Protein AF-A0A960Q5H6-F1 (afdb_monomer_lite)

Foldseek 3Di:
DDPLQDLVLLLLLLLQLLLLLLQLLVQLVVCVVLQLVVLVPQPPRDPPCSSVCSNVSSVLSNVLSCCSLVFPPNLVSLVSLLVVLVVLLVRLVVCVVDQKAAQNSSNHPVDGFDSVVVNVVSVVSNVSSVSNPSDGRDDDPNVVSVVSNVVSNCVSSVCSVVPDDPDPDALEAHFFDFLVPVPPCCVFVNDDQAKAKEAEDQDADPQVLLVQLCVVCVRHQYEYEYQDDDPHDYDPSYHYHYDDNVCSVVCVRHYARIFMDGPRGTRMGGHDDRDHDD

Structure (mmCIF, N/CA/C/O backbone):
data_AF-A0A960Q5H6-F1
#
_entry.id   AF-A0A960Q5H6-F1
#
loop_
_atom_site.group_PDB
_atom_site.id
_atom_site.type_symbol
_atom_site.label_atom_id
_atom_site.label_alt_id
_atom_site.label_comp_id
_atom_site.label_asym_id
_atom_site.label_entity_id
_atom_site.label_seq_id
_atom_site.pdbx_PDB_ins_code
_atom_site.Cartn_x
_atom_site.Cartn_y
_atom_site.Cartn_z
_atom_site.occupancy
_atom_site.B_iso_or_equiv
_atom_site.auth_seq_id
_atom_site.auth_comp_id
_atom_site.auth_asym_id
_atom_site.auth_atom_id
_atom_site.pdbx_PDB_model_num
ATOM 1 N N . MET A 1 1 ? -32.527 -2.298 13.528 1.00 59.62 1 MET A N 1
ATOM 2 C CA . MET A 1 1 ? -31.140 -2.223 14.044 1.00 59.62 1 MET A CA 1
ATOM 3 C C . MET A 1 1 ? -30.230 -2.767 12.954 1.00 59.62 1 MET A C 1
ATOM 5 O O . MET A 1 1 ? -30.377 -3.934 12.606 1.00 59.62 1 MET A O 1
ATOM 9 N N . SER A 1 2 ? -29.414 -1.921 12.322 1.00 75.12 2 SER A N 1
ATOM 10 C CA . SER A 1 2 ? -28.607 -2.329 11.165 1.00 75.12 2 SER A CA 1
ATOM 11 C C . SER A 1 2 ? -27.467 -3.260 11.597 1.00 75.12 2 SER A C 1
ATOM 13 O O . SER A 1 2 ? -26.998 -3.173 12.733 1.00 75.12 2 SER A O 1
ATOM 15 N N . ILE A 1 3 ? -27.008 -4.170 10.730 1.00 76.00 3 ILE A N 1
ATOM 16 C CA . ILE A 1 3 ? -25.928 -5.116 11.072 1.00 76.00 3 ILE A CA 1
ATOM 17 C C . ILE A 1 3 ? -24.625 -4.388 11.448 1.00 76.00 3 ILE A C 1
ATOM 19 O O . ILE A 1 3 ? -23.908 -4.836 12.3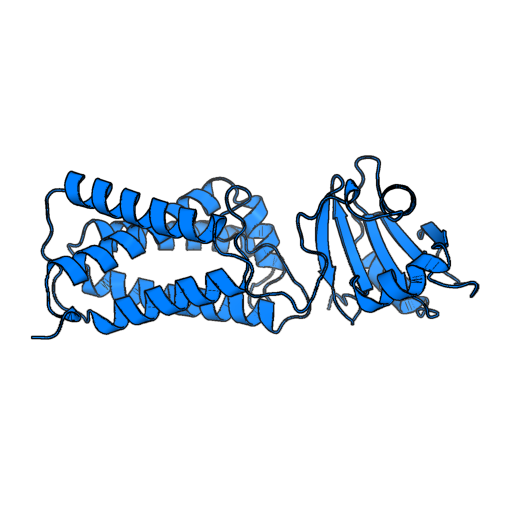42 1.00 76.00 3 ILE A O 1
ATOM 23 N N . PHE A 1 4 ? -24.404 -3.206 10.862 1.00 72.44 4 PHE A N 1
ATOM 24 C CA . PHE A 1 4 ? -23.270 -2.313 11.119 1.00 72.44 4 PHE A CA 1
ATOM 25 C C . PHE A 1 4 ? -23.249 -1.738 12.549 1.00 72.44 4 PHE A C 1
ATOM 27 O O . PHE A 1 4 ? -22.199 -1.334 13.050 1.00 72.44 4 PHE A O 1
ATOM 34 N N . ASP A 1 5 ? -24.388 -1.735 13.249 1.00 74.12 5 ASP A N 1
ATOM 35 C CA . ASP A 1 5 ? -24.487 -1.225 14.621 1.00 74.12 5 ASP A CA 1
ATOM 36 C C . ASP A 1 5 ? -24.085 -2.256 15.679 1.00 74.12 5 ASP A C 1
ATOM 38 O O . ASP A 1 5 ? -23.861 -1.896 16.843 1.00 74.12 5 ASP A O 1
ATOM 42 N N . LYS A 1 6 ? -23.973 -3.532 15.294 1.00 83.19 6 LYS A N 1
ATOM 43 C CA . LYS A 1 6 ? -23.642 -4.614 16.219 1.00 83.19 6 LYS A CA 1
ATOM 44 C C . LYS A 1 6 ? -22.172 -4.518 16.641 1.00 83.19 6 LYS A C 1
ATOM 46 O O . LYS A 1 6 ? -21.275 -4.388 15.812 1.00 83.19 6 LYS A O 1
ATOM 51 N N . ALA A 1 7 ? -21.916 -4.615 17.948 1.00 81.69 7 ALA A N 1
ATOM 52 C CA . ALA A 1 7 ? -20.573 -4.456 18.516 1.00 81.69 7 ALA A CA 1
ATOM 53 C C . ALA A 1 7 ? -19.555 -5.470 17.958 1.00 81.69 7 ALA A C 1
ATOM 55 O O . ALA A 1 7 ? -18.414 -5.097 17.694 1.00 81.69 7 ALA A O 1
ATOM 56 N N . TRP A 1 8 ? -19.985 -6.715 17.719 1.00 81.50 8 TRP A N 1
ATOM 57 C CA . TRP A 1 8 ? -19.134 -7.764 17.147 1.00 81.50 8 TRP A CA 1
ATOM 58 C C . TRP A 1 8 ? -18.695 -7.442 15.712 1.00 81.50 8 TRP A C 1
ATOM 60 O O . TRP A 1 8 ? -17.552 -7.710 15.358 1.00 81.50 8 TRP A O 1
ATOM 70 N N . PHE A 1 9 ? -19.565 -6.815 14.910 1.00 85.31 9 PHE A N 1
ATOM 71 C CA . PHE A 1 9 ? -19.250 -6.446 13.531 1.00 85.31 9 PHE A CA 1
ATOM 72 C C . PHE A 1 9 ? -18.186 -5.345 13.496 1.00 85.31 9 PHE A C 1
ATOM 74 O O . PHE A 1 9 ? -17.179 -5.475 12.806 1.00 85.31 9 PHE A O 1
ATOM 81 N N . ARG A 1 10 ? -18.355 -4.295 14.315 1.00 85.00 10 ARG A N 1
ATOM 82 C CA . ARG A 1 10 ? -17.356 -3.217 14.434 1.00 85.00 10 ARG A CA 1
ATOM 83 C C . ARG A 1 10 ? -15.995 -3.738 14.890 1.00 85.00 10 ARG A C 1
ATOM 85 O O . ARG A 1 10 ? -14.974 -3.308 14.367 1.00 85.00 10 ARG A O 1
ATOM 92 N N . MET A 1 11 ? -15.992 -4.668 15.846 1.00 85.00 11 MET A N 1
ATOM 93 C CA . MET A 1 11 ? -14.768 -5.317 16.311 1.00 85.00 11 MET A CA 1
ATOM 94 C C . MET A 1 11 ? -14.112 -6.140 15.203 1.00 85.00 11 MET A C 1
ATOM 96 O O . MET A 1 11 ? -12.909 -6.015 15.009 1.00 85.00 11 MET A O 1
ATOM 100 N N . GLY A 1 12 ? -14.889 -6.937 14.465 1.00 86.44 12 GLY A N 1
ATOM 101 C CA . GLY A 1 12 ? -14.378 -7.740 13.355 1.00 86.44 12 GLY A CA 1
ATOM 102 C C . GLY A 1 12 ? -13.669 -6.884 12.309 1.00 86.44 12 GLY A C 1
ATOM 103 O O . GLY A 1 12 ? -12.531 -7.177 11.960 1.00 86.44 12 GLY A O 1
ATOM 104 N N . VAL A 1 13 ? -14.292 -5.778 11.886 1.00 88.94 13 VAL A N 1
ATOM 105 C CA . VAL A 1 13 ? -13.677 -4.833 10.938 1.00 88.94 13 VAL A CA 1
ATOM 106 C C . VAL A 1 13 ? -12.392 -4.228 11.513 1.00 88.94 13 VAL A C 1
ATOM 108 O O . VAL A 1 13 ? -11.367 -4.242 10.843 1.00 88.94 13 VAL A O 1
ATOM 111 N N . ALA A 1 14 ? -12.416 -3.742 12.759 1.00 89.12 14 ALA A N 1
ATOM 112 C CA . ALA A 1 14 ? -11.251 -3.124 13.397 1.00 89.12 14 ALA A CA 1
ATOM 113 C C . ALA A 1 14 ? -10.052 -4.080 13.498 1.00 89.12 14 ALA A C 1
ATOM 115 O O . ALA A 1 14 ? -8.937 -3.722 13.126 1.00 89.12 14 ALA A O 1
ATOM 116 N N . VAL A 1 15 ? -10.297 -5.305 13.971 1.00 88.06 15 VAL A N 1
ATOM 117 C CA . VAL A 1 15 ? -9.271 -6.340 14.133 1.00 88.06 15 VAL A CA 1
ATOM 118 C C . VAL A 1 15 ? -8.730 -6.779 12.777 1.00 88.06 15 VAL A C 1
ATOM 120 O O . VAL A 1 15 ? -7.518 -6.903 12.627 1.00 88.06 15 VAL A O 1
ATOM 123 N N . LEU A 1 16 ? -9.604 -6.971 11.787 1.00 88.94 16 LEU A N 1
ATOM 124 C CA . LEU A 1 16 ? -9.203 -7.377 10.446 1.00 88.94 16 LEU A CA 1
ATOM 125 C C . LEU A 1 16 ? -8.319 -6.325 9.779 1.00 88.94 16 LEU A C 1
ATOM 127 O O . LEU A 1 16 ? -7.215 -6.637 9.343 1.00 88.94 16 LEU A O 1
ATOM 131 N N . THR A 1 17 ? -8.778 -5.074 9.744 1.00 90.62 17 THR A N 1
ATOM 132 C CA . THR A 1 17 ? -7.988 -3.962 9.214 1.00 90.62 17 THR A CA 1
ATOM 133 C C . THR A 1 17 ? -6.671 -3.831 9.975 1.00 90.62 17 THR A C 1
ATOM 135 O O . THR A 1 17 ? -5.620 -3.738 9.350 1.00 90.62 17 THR A O 1
ATOM 138 N N . GLY A 1 18 ? -6.703 -3.886 11.310 1.00 90.94 18 GLY A N 1
ATOM 139 C CA . GLY A 1 18 ? -5.499 -3.801 12.134 1.00 90.94 18 GLY A CA 1
ATOM 140 C C . GLY A 1 18 ? -4.472 -4.885 11.798 1.00 90.94 18 GLY A C 1
ATOM 141 O O . GLY A 1 18 ? -3.295 -4.582 11.630 1.00 90.94 18 GLY A O 1
ATOM 142 N N . PHE A 1 19 ? -4.922 -6.129 11.621 1.00 89.00 19 PHE A N 1
ATOM 143 C CA . PHE A 1 19 ? -4.057 -7.248 11.251 1.00 89.00 19 PHE A CA 1
ATOM 144 C C . PHE A 1 19 ? -3.435 -7.069 9.860 1.00 89.00 19 PHE A C 1
ATOM 146 O O . PHE A 1 19 ? -2.252 -7.337 9.684 1.00 89.00 19 PHE A O 1
ATOM 153 N N . ILE A 1 20 ? -4.203 -6.568 8.887 1.00 88.19 20 ILE A N 1
ATOM 154 C CA . ILE A 1 20 ? -3.704 -6.290 7.532 1.00 88.19 20 ILE A CA 1
ATOM 155 C C . ILE A 1 20 ? -2.604 -5.225 7.564 1.00 88.19 20 ILE A C 1
ATOM 157 O O . ILE A 1 20 ? -1.562 -5.421 6.947 1.00 88.19 20 ILE A O 1
ATOM 161 N N . PHE A 1 21 ? -2.794 -4.143 8.325 1.00 91.38 21 PHE A N 1
ATOM 162 C CA . PHE A 1 21 ? -1.771 -3.107 8.504 1.00 91.38 21 PHE A CA 1
ATOM 163 C C . PHE A 1 21 ? -0.510 -3.641 9.199 1.00 91.38 21 PHE A C 1
ATOM 165 O O . PHE A 1 21 ? 0.598 -3.344 8.762 1.00 91.38 21 PHE A O 1
ATOM 172 N N . LEU A 1 22 ? -0.658 -4.464 10.245 1.00 90.06 22 LEU A N 1
ATOM 173 C CA . LEU A 1 22 ? 0.483 -5.094 10.923 1.00 90.06 22 LEU A CA 1
ATOM 174 C C . LEU A 1 22 ? 1.255 -6.031 9.994 1.00 90.06 22 LEU A C 1
ATOM 176 O O . LEU A 1 22 ? 2.484 -6.016 9.981 1.00 90.06 22 LEU A O 1
ATOM 180 N N . PHE A 1 23 ? 0.537 -6.832 9.210 1.00 86.50 23 PHE A N 1
ATOM 181 C CA . PHE A 1 23 ? 1.146 -7.731 8.242 1.00 86.50 23 PHE A CA 1
ATOM 182 C C . PHE A 1 23 ? 1.872 -6.951 7.139 1.00 86.50 23 PHE A C 1
ATOM 184 O O . PHE A 1 23 ? 3.024 -7.258 6.852 1.00 86.50 23 PHE A O 1
ATOM 191 N N . ALA A 1 24 ? 1.248 -5.902 6.593 1.00 84.94 24 ALA A N 1
ATOM 192 C CA . ALA A 1 24 ? 1.854 -5.024 5.592 1.00 84.94 24 ALA A CA 1
ATOM 193 C C . ALA A 1 24 ? 3.129 -4.333 6.114 1.00 84.94 24 ALA A C 1
ATOM 195 O O . ALA A 1 24 ? 4.139 -4.271 5.408 1.00 84.94 24 ALA A O 1
ATOM 196 N N . ALA A 1 25 ? 3.115 -3.869 7.366 1.00 87.50 25 ALA A N 1
ATOM 197 C CA . ALA A 1 25 ? 4.290 -3.291 8.009 1.00 87.50 25 ALA A CA 1
ATOM 198 C C . ALA A 1 25 ? 5.414 -4.326 8.160 1.00 87.50 25 ALA A C 1
ATOM 200 O O . ALA A 1 25 ? 6.563 -4.057 7.812 1.00 87.50 25 ALA A O 1
ATOM 201 N N . PHE A 1 26 ? 5.081 -5.532 8.635 1.00 86.56 26 PHE A N 1
ATOM 202 C CA . PHE A 1 26 ? 6.044 -6.620 8.804 1.00 86.56 26 PHE A CA 1
ATOM 203 C C . PHE A 1 26 ? 6.714 -6.995 7.479 1.00 86.56 26 PHE A C 1
ATOM 205 O O . PHE A 1 26 ? 7.931 -7.144 7.421 1.00 86.56 26 PHE A O 1
ATOM 212 N N . THR A 1 27 ? 5.944 -7.085 6.397 1.00 78.25 27 THR A N 1
ATOM 213 C CA . THR A 1 27 ? 6.486 -7.399 5.073 1.00 78.25 27 THR A CA 1
ATOM 214 C C . THR A 1 27 ? 7.394 -6.300 4.524 1.00 78.25 27 THR A C 1
ATOM 216 O O . THR A 1 27 ? 8.430 -6.618 3.941 1.00 78.25 27 THR A O 1
ATOM 219 N N . LYS A 1 28 ? 7.070 -5.017 4.752 1.00 80.62 28 LYS A N 1
ATOM 220 C CA . LYS A 1 28 ? 7.927 -3.891 4.337 1.00 80.62 28 LYS A CA 1
ATOM 221 C C . LYS A 1 28 ? 9.237 -3.836 5.122 1.00 80.62 28 LYS A C 1
ATOM 223 O O . LYS A 1 28 ? 10.269 -3.508 4.553 1.00 80.62 28 LYS A O 1
ATOM 228 N N . LEU A 1 29 ? 9.207 -4.186 6.409 1.00 81.81 29 LEU A N 1
ATOM 229 C CA . LEU A 1 29 ? 10.413 -4.267 7.240 1.00 81.81 29 LEU A CA 1
ATOM 230 C C . LEU A 1 29 ? 11.255 -5.515 6.948 1.00 81.81 29 LEU A C 1
ATOM 232 O O . LEU A 1 29 ? 12.468 -5.474 7.128 1.00 81.81 29 LEU A O 1
ATOM 236 N N . GLY A 1 30 ? 10.633 -6.612 6.509 1.00 77.94 30 GLY A N 1
ATOM 237 C CA . GLY A 1 30 ? 11.340 -7.840 6.140 1.00 77.94 30 GLY A CA 1
ATOM 238 C C . GLY A 1 30 ? 12.129 -7.719 4.833 1.00 77.94 30 GLY A C 1
ATOM 239 O O . GLY A 1 30 ? 13.203 -8.302 4.719 1.00 77.94 30 GLY A O 1
ATOM 240 N N . HIS A 1 31 ? 11.618 -6.948 3.868 1.00 72.75 31 HIS A N 1
ATOM 241 C CA . HIS A 1 31 ? 12.252 -6.736 2.561 1.00 72.75 31 HIS A CA 1
ATOM 242 C C . HIS A 1 31 ? 12.189 -5.257 2.137 1.00 72.75 31 HIS A C 1
ATOM 244 O O . HIS A 1 31 ? 11.484 -4.920 1.179 1.00 72.75 31 HIS A O 1
ATOM 250 N N . PRO A 1 32 ? 12.910 -4.359 2.832 1.00 76.19 32 PRO A N 1
ATOM 251 C CA . PRO A 1 32 ? 12.845 -2.925 2.564 1.00 76.19 32 PRO A CA 1
ATOM 252 C C . PRO A 1 32 ? 13.333 -2.578 1.153 1.00 76.19 32 PRO A C 1
ATOM 254 O O . PRO A 1 32 ? 12.730 -1.728 0.504 1.00 76.19 32 PRO A O 1
ATOM 257 N N . ASP A 1 33 ? 14.347 -3.279 0.638 1.00 71.69 33 ASP A N 1
ATOM 258 C CA . ASP A 1 33 ? 14.920 -3.019 -0.689 1.00 71.69 33 ASP A CA 1
ATOM 259 C C . ASP A 1 33 ? 13.899 -3.210 -1.817 1.00 71.69 33 ASP A C 1
ATOM 261 O O . ASP A 1 33 ? 13.858 -2.424 -2.762 1.00 71.69 33 ASP A O 1
ATOM 265 N N . ALA A 1 34 ? 13.020 -4.209 -1.692 1.00 67.00 34 ALA A N 1
ATOM 266 C CA . ALA A 1 34 ? 11.959 -4.458 -2.665 1.00 67.00 34 ALA A CA 1
ATOM 267 C C . ALA A 1 34 ? 10.914 -3.328 -2.666 1.00 67.00 34 ALA A C 1
ATOM 269 O O . ALA A 1 34 ? 10.419 -2.925 -3.719 1.00 67.00 34 ALA A O 1
ATOM 270 N N . PHE A 1 35 ? 10.587 -2.778 -1.491 1.00 75.62 35 PHE A N 1
ATOM 271 C CA . PHE A 1 35 ? 9.645 -1.663 -1.393 1.00 75.62 35 PHE A CA 1
ATOM 272 C C . PHE A 1 35 ? 10.269 -0.333 -1.837 1.00 75.62 35 PHE A C 1
ATOM 274 O O . PHE A 1 35 ? 9.593 0.468 -2.478 1.00 75.62 35 PHE A O 1
ATOM 281 N N . ILE A 1 36 ? 11.563 -0.121 -1.576 1.00 77.62 36 ILE A N 1
ATOM 282 C CA . ILE A 1 36 ? 12.327 1.030 -2.078 1.00 77.62 36 ILE A CA 1
ATOM 283 C C . ILE A 1 36 ? 12.321 1.049 -3.608 1.00 77.62 36 ILE A C 1
ATOM 285 O O . ILE A 1 36 ? 11.996 2.077 -4.198 1.00 77.62 36 ILE A O 1
ATOM 289 N N . GLN A 1 37 ? 12.614 -0.085 -4.248 1.00 72.38 37 GLN A N 1
ATOM 290 C CA . GLN A 1 37 ? 12.558 -0.210 -5.708 1.00 72.38 37 GLN A CA 1
ATOM 291 C C . GLN A 1 37 ? 11.150 0.071 -6.242 1.00 72.38 37 GLN A C 1
ATOM 293 O O . GLN A 1 37 ? 10.982 0.836 -7.188 1.00 72.38 37 GLN A O 1
ATOM 298 N N . ALA A 1 38 ? 10.113 -0.452 -5.579 1.00 72.88 38 ALA A N 1
ATOM 299 C CA . ALA A 1 38 ? 8.736 -0.140 -5.948 1.00 72.88 38 ALA A CA 1
ATOM 300 C C . ALA A 1 38 ? 8.430 1.370 -5.846 1.00 72.88 38 ALA A C 1
ATOM 302 O O . ALA A 1 38 ? 7.736 1.906 -6.709 1.00 72.88 38 ALA A O 1
ATOM 303 N N . LEU A 1 39 ? 8.961 2.066 -4.830 1.00 78.75 39 LEU A N 1
ATOM 304 C CA . LEU A 1 39 ? 8.776 3.509 -4.628 1.00 78.75 39 LEU A CA 1
ATOM 305 C C . LEU A 1 39 ? 9.414 4.373 -5.723 1.00 78.75 39 LEU A C 1
ATOM 307 O O . LEU A 1 39 ? 8.850 5.416 -6.048 1.00 78.75 39 LEU A O 1
ATOM 311 N N . GLN A 1 40 ? 10.523 3.936 -6.328 1.00 75.12 40 GLN A N 1
ATOM 312 C CA . GLN A 1 40 ? 11.219 4.683 -7.390 1.00 75.12 40 GLN A CA 1
ATOM 313 C C . GLN A 1 40 ? 10.363 4.907 -8.640 1.00 75.12 40 GLN A C 1
ATOM 315 O O . GLN A 1 40 ? 10.609 5.827 -9.416 1.00 75.12 40 GLN A O 1
ATOM 320 N N . HIS A 1 41 ? 9.343 4.077 -8.836 1.00 70.62 41 HIS A N 1
ATOM 321 C CA . HIS A 1 41 ? 8.456 4.172 -9.985 1.00 70.62 41 HIS A CA 1
ATOM 322 C C . HIS A 1 41 ? 7.194 5.003 -9.732 1.00 70.62 41 HIS A C 1
ATOM 324 O O . HIS A 1 41 ? 6.425 5.244 -10.666 1.00 70.62 41 HIS A O 1
ATOM 330 N N . TYR A 1 42 ? 6.947 5.435 -8.492 1.00 73.19 42 TYR A N 1
ATOM 331 C CA . TYR A 1 42 ? 5.802 6.286 -8.198 1.00 73.19 42 TYR A CA 1
ATOM 332 C C . TYR A 1 42 ? 6.132 7.752 -8.508 1.00 73.19 42 TYR A C 1
ATOM 334 O O . TYR A 1 42 ? 7.083 8.301 -7.954 1.00 73.19 42 TYR A O 1
ATOM 342 N N . PRO A 1 43 ? 5.315 8.441 -9.326 1.00 69.81 43 PRO A N 1
ATOM 343 C CA . PRO A 1 43 ? 5.649 9.773 -9.841 1.00 69.81 43 PRO A CA 1
ATOM 344 C C . PRO A 1 43 ? 5.677 10.870 -8.765 1.00 69.81 43 PRO A C 1
ATOM 346 O O . PRO A 1 43 ? 6.221 11.945 -8.990 1.00 69.81 43 PRO A O 1
ATOM 349 N N . PHE A 1 44 ? 5.069 10.625 -7.603 1.00 77.19 44 PHE A N 1
ATOM 350 C CA . PHE A 1 44 ? 4.994 11.571 -6.487 1.00 77.19 44 PHE A CA 1
ATOM 351 C C . PHE A 1 44 ? 6.119 11.392 -5.454 1.00 77.19 44 PHE A C 1
ATOM 353 O O . PHE A 1 44 ? 6.166 12.135 -4.474 1.00 77.19 44 PHE A O 1
ATOM 360 N N . VAL A 1 45 ? 7.007 10.411 -5.638 1.00 80.75 45 VAL A N 1
ATOM 361 C CA . VAL A 1 45 ? 8.116 10.142 -4.718 1.00 80.75 45 VAL A CA 1
ATOM 362 C C . VAL A 1 45 ? 9.345 10.945 -5.138 1.00 80.75 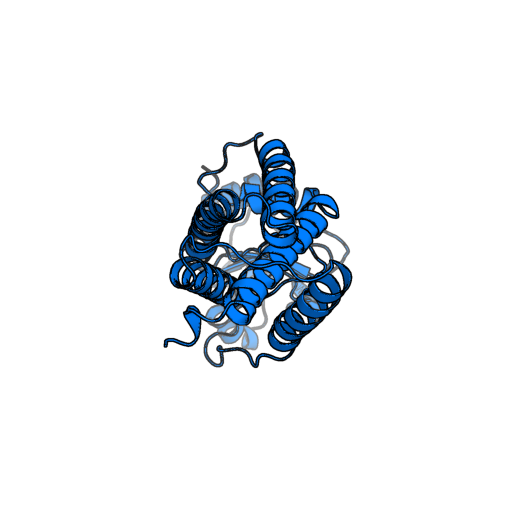45 VAL A C 1
ATOM 364 O O . VAL A 1 45 ? 9.791 10.886 -6.280 1.00 80.75 45 VAL A O 1
ATOM 367 N N . VAL A 1 46 ? 9.908 11.712 -4.201 1.00 84.12 46 VAL A N 1
ATOM 368 C CA . VAL A 1 46 ? 11.134 12.485 -4.440 1.00 84.12 46 VAL A CA 1
ATOM 369 C C . VAL A 1 46 ? 12.339 11.545 -4.402 1.00 84.12 46 VAL A C 1
ATOM 371 O O . VAL A 1 46 ? 12.491 10.791 -3.436 1.00 84.12 46 VAL A O 1
ATOM 374 N N . ARG A 1 47 ? 13.219 11.618 -5.410 1.00 77.62 47 ARG A N 1
ATOM 375 C CA . ARG A 1 47 ? 14.444 10.802 -5.457 1.00 77.62 47 ARG A CA 1
ATOM 376 C C . ARG A 1 47 ? 15.294 11.005 -4.199 1.00 77.62 47 ARG A C 1
ATOM 378 O O . ARG A 1 47 ? 15.541 12.138 -3.790 1.00 77.62 47 ARG A O 1
ATOM 385 N N . GLY A 1 48 ? 15.736 9.912 -3.588 1.00 80.00 48 GLY A N 1
ATOM 386 C CA . GLY A 1 48 ? 16.491 9.897 -2.330 1.00 80.00 48 GLY A CA 1
ATOM 387 C C . GLY A 1 48 ? 15.627 9.877 -1.060 1.00 80.00 48 GLY A C 1
ATOM 388 O O . GLY A 1 48 ? 16.170 9.756 0.040 1.00 80.00 48 GLY A O 1
ATOM 389 N N . SER A 1 49 ? 14.296 9.984 -1.175 1.00 85.88 49 SER A N 1
ATOM 390 C CA . SER A 1 49 ? 13.368 9.867 -0.038 1.00 85.88 49 SER A CA 1
ATOM 391 C C . SER A 1 49 ? 12.785 8.460 0.146 1.00 85.88 49 SER A C 1
ATOM 393 O O . SER A 1 49 ? 12.105 8.205 1.139 1.00 85.88 49 SER A O 1
ATOM 395 N N . GLU A 1 50 ? 13.071 7.528 -0.763 1.00 85.00 50 GLU A N 1
ATOM 396 C CA . GLU A 1 50 ? 12.446 6.205 -0.848 1.00 85.00 50 GLU A CA 1
ATOM 397 C C . GLU A 1 50 ? 12.696 5.376 0.414 1.00 85.00 50 GLU A C 1
ATOM 399 O O . GLU A 1 50 ? 11.775 4.762 0.953 1.00 85.00 50 GLU A O 1
ATOM 404 N N . ALA A 1 51 ? 13.923 5.409 0.942 1.00 84.31 51 ALA A N 1
ATOM 405 C CA . ALA A 1 51 ? 14.264 4.723 2.186 1.00 84.31 51 ALA A CA 1
ATOM 406 C C . ALA A 1 51 ? 13.484 5.305 3.377 1.00 84.31 51 ALA A C 1
ATOM 408 O O . ALA A 1 51 ? 12.856 4.566 4.135 1.00 84.31 51 ALA A O 1
ATOM 409 N N . TYR A 1 52 ? 13.452 6.634 3.514 1.00 88.50 52 TYR A N 1
ATOM 410 C CA . TYR A 1 52 ? 12.715 7.302 4.590 1.00 88.50 52 TYR A CA 1
ATOM 411 C C . TYR A 1 52 ? 11.214 7.022 4.517 1.00 88.50 52 TYR A C 1
ATOM 413 O O . TYR A 1 52 ? 10.590 6.755 5.543 1.00 88.50 52 TYR A O 1
ATOM 421 N N . LEU A 1 53 ? 10.641 7.037 3.311 1.00 89.44 53 LEU A N 1
ATOM 422 C CA . LEU A 1 53 ? 9.241 6.696 3.081 1.00 89.44 53 LEU A CA 1
ATOM 423 C C . LEU A 1 53 ? 8.962 5.226 3.389 1.00 89.44 53 LEU A C 1
ATOM 425 O O . LEU A 1 53 ? 7.947 4.938 4.009 1.00 89.44 53 LEU A O 1
ATOM 429 N N . THR A 1 54 ? 9.864 4.310 3.039 1.00 87.12 54 THR A N 1
ATOM 430 C CA . THR A 1 54 ? 9.728 2.875 3.337 1.00 87.12 54 THR A CA 1
ATOM 431 C C . THR A 1 54 ? 9.617 2.625 4.837 1.00 87.12 54 THR A C 1
ATOM 433 O O . THR A 1 54 ? 8.624 2.064 5.306 1.00 87.12 54 THR A O 1
ATOM 436 N N . TYR A 1 55 ? 10.598 3.094 5.611 1.00 88.12 55 TYR A N 1
ATOM 437 C CA . TYR A 1 55 ? 10.611 2.891 7.060 1.00 88.12 55 TYR A CA 1
ATOM 438 C C . TYR A 1 55 ? 9.532 3.713 7.771 1.00 88.12 55 TYR A C 1
ATOM 440 O O . TYR A 1 55 ? 8.875 3.216 8.687 1.00 88.12 55 TYR A O 1
ATOM 448 N N . GLY A 1 56 ? 9.314 4.958 7.337 1.00 91.75 56 GLY A N 1
ATOM 449 C CA . GLY A 1 56 ? 8.296 5.840 7.899 1.00 91.75 56 GLY A CA 1
ATOM 450 C C . GLY A 1 56 ? 6.887 5.293 7.693 1.00 91.75 56 GLY A C 1
ATOM 451 O O . GLY A 1 56 ? 6.100 5.246 8.639 1.00 91.75 56 GLY A O 1
ATOM 452 N N . LEU A 1 57 ? 6.583 4.813 6.486 1.00 91.31 57 LEU A N 1
ATOM 453 C CA . LEU A 1 57 ? 5.292 4.216 6.178 1.00 91.31 57 LEU A CA 1
ATOM 454 C C . LEU A 1 57 ? 5.085 2.916 6.957 1.00 91.31 57 LEU A C 1
ATOM 456 O O . LEU A 1 57 ? 4.041 2.771 7.583 1.00 91.31 57 LEU A O 1
ATOM 460 N N . ALA A 1 58 ? 6.079 2.022 7.003 1.00 89.75 58 ALA A N 1
ATOM 461 C CA . ALA A 1 58 ? 5.980 0.783 7.775 1.00 89.75 58 ALA A CA 1
ATOM 462 C C . ALA A 1 58 ? 5.736 1.049 9.273 1.00 89.75 58 ALA A C 1
ATOM 464 O O . ALA A 1 58 ? 4.915 0.383 9.904 1.00 89.75 58 ALA A O 1
ATOM 465 N N . LEU A 1 59 ? 6.388 2.067 9.847 1.00 92.56 59 LEU A N 1
ATOM 466 C CA . LEU A 1 59 ? 6.159 2.464 11.237 1.00 92.56 59 LEU A CA 1
ATOM 467 C C . LEU A 1 59 ? 4.736 2.998 11.453 1.00 92.56 59 LEU A C 1
ATOM 469 O O . LEU A 1 59 ? 4.079 2.622 12.425 1.00 92.56 59 LEU A O 1
ATOM 473 N N . ILE A 1 60 ? 4.248 3.851 10.548 1.00 93.50 60 ILE A N 1
ATOM 474 C CA . ILE A 1 60 ? 2.881 4.382 10.600 1.00 93.50 60 ILE A CA 1
ATOM 475 C C . ILE A 1 60 ? 1.862 3.241 10.493 1.00 93.50 60 ILE A C 1
ATOM 477 O O . ILE A 1 60 ? 0.934 3.176 11.300 1.00 93.50 60 ILE A O 1
ATOM 481 N N . GLU A 1 61 ? 2.044 2.322 9.545 1.00 93.88 61 GLU A N 1
ATOM 482 C CA . GLU A 1 61 ? 1.200 1.138 9.376 1.00 93.88 61 GLU A CA 1
ATOM 483 C C . GLU A 1 61 ? 1.187 0.281 10.646 1.00 93.88 61 GLU A C 1
ATOM 485 O O . GLU A 1 61 ? 0.116 -0.106 11.114 1.00 93.88 61 GLU A O 1
ATOM 490 N N . MET A 1 62 ? 2.350 0.053 11.262 1.00 92.50 62 MET A N 1
ATOM 491 C CA . MET A 1 62 ? 2.459 -0.725 12.496 1.00 92.50 62 MET A CA 1
ATOM 492 C C . MET A 1 62 ? 1.716 -0.057 13.660 1.00 92.50 62 MET A C 1
ATOM 494 O O . MET A 1 62 ? 0.953 -0.709 14.374 1.00 92.50 62 MET A O 1
ATOM 498 N N . VAL A 1 63 ? 1.892 1.255 13.836 1.00 92.62 63 VAL A N 1
ATOM 499 C CA . VAL A 1 63 ? 1.226 2.039 14.887 1.00 92.62 63 VAL A CA 1
ATOM 500 C C . VAL A 1 63 ? -0.291 2.055 14.689 1.00 92.62 63 VAL A C 1
ATOM 502 O O . VAL A 1 63 ? -1.041 1.857 15.647 1.00 92.62 63 VAL A O 1
ATOM 505 N N . VAL A 1 64 ? -0.760 2.235 13.453 1.00 93.50 64 VAL A N 1
ATOM 506 C CA . VAL A 1 64 ? -2.190 2.203 13.111 1.00 93.50 64 VAL A CA 1
ATOM 507 C C . VAL A 1 64 ? -2.775 0.811 13.311 1.00 93.50 64 VAL A C 1
ATOM 509 O O . VAL A 1 64 ? -3.845 0.682 13.909 1.00 93.50 64 VAL A O 1
ATOM 512 N N . GLY A 1 65 ? -2.063 -0.228 12.878 1.00 91.75 65 GLY A N 1
ATOM 513 C CA . GLY A 1 65 ? -2.453 -1.620 13.057 1.00 91.75 65 GLY A CA 1
ATOM 514 C C . GLY A 1 65 ? -2.621 -1.980 14.532 1.00 91.75 65 GLY A C 1
ATOM 515 O O . GLY A 1 65 ? -3.691 -2.433 14.945 1.00 91.75 65 GLY A O 1
ATOM 516 N N . CYS A 1 66 ? -1.615 -1.661 15.354 1.00 89.31 66 CYS A N 1
ATOM 517 C CA . CYS A 1 66 ? -1.675 -1.791 16.810 1.00 89.31 66 CYS A CA 1
ATOM 518 C C . CYS A 1 66 ? -2.828 -0.983 17.406 1.00 89.31 66 CYS A C 1
ATOM 520 O O . CYS A 1 66 ? -3.546 -1.475 18.267 1.00 89.31 66 CYS A O 1
ATOM 522 N N . GLY A 1 67 ? -3.042 0.248 16.950 1.00 88.19 67 GLY A N 1
ATOM 523 C CA . GLY A 1 67 ? -4.090 1.122 17.458 1.00 88.19 67 GLY A CA 1
ATOM 524 C C . GLY A 1 67 ? -5.514 0.629 17.186 1.00 88.19 67 GLY A C 1
ATOM 525 O O . GLY A 1 67 ? -6.387 0.738 18.053 1.00 88.19 67 GLY A O 1
ATOM 526 N N . LEU A 1 68 ? -5.749 0.050 16.007 1.00 88.50 68 LEU A N 1
ATOM 527 C CA . LEU A 1 68 ? -7.019 -0.585 15.644 1.00 88.50 68 LEU A CA 1
ATOM 528 C C . LEU A 1 68 ? -7.226 -1.921 16.367 1.00 88.50 68 LEU A C 1
ATOM 530 O O . LEU A 1 68 ? -8.352 -2.232 16.755 1.00 88.50 68 LEU A O 1
ATOM 534 N N . PHE A 1 69 ? -6.146 -2.673 16.583 1.00 83.69 69 PHE A N 1
ATOM 535 C CA . PHE A 1 69 ? -6.168 -3.949 17.291 1.00 83.69 69 PHE A CA 1
ATOM 536 C C . PHE A 1 69 ? -6.402 -3.762 18.801 1.00 83.69 69 PHE A C 1
ATOM 538 O O . PHE A 1 69 ? -7.297 -4.373 19.384 1.00 83.69 69 PHE A O 1
ATOM 545 N N . LEU A 1 70 ? -5.640 -2.857 19.423 1.00 80.94 70 LEU A N 1
ATOM 546 C CA . LEU A 1 70 ? -5.645 -2.587 20.860 1.00 80.94 70 LEU A CA 1
ATOM 547 C C . LEU A 1 70 ? -6.776 -1.671 21.302 1.00 80.94 70 LEU A C 1
ATOM 549 O O . LEU A 1 70 ? -7.158 -1.789 22.450 1.00 80.94 70 LEU A O 1
ATOM 553 N N . GLY A 1 71 ? -7.336 -0.810 20.444 1.00 75.38 71 GLY A N 1
ATOM 554 C CA . GLY A 1 71 ? -8.632 -0.137 20.630 1.00 75.38 71 GLY A CA 1
ATOM 555 C C . GLY A 1 71 ? -8.799 1.105 21.533 1.00 75.38 71 GLY A C 1
ATOM 556 O O . GLY A 1 71 ? -9.827 1.762 21.333 1.00 75.38 71 GLY A O 1
ATOM 557 N N . PRO A 1 72 ? -7.898 1.542 22.449 1.00 74.75 72 PRO A N 1
ATOM 558 C CA . PRO A 1 72 ? -8.188 2.673 23.344 1.00 74.75 72 PRO A CA 1
ATOM 559 C C . PRO A 1 72 ? -8.373 4.005 22.602 1.00 74.75 72 PRO A C 1
ATOM 561 O O . PRO A 1 72 ? -9.100 4.876 23.070 1.00 74.75 72 PRO A O 1
ATOM 564 N N . PHE A 1 73 ? -7.790 4.145 21.407 1.00 82.25 73 PHE A N 1
ATOM 565 C CA . PHE A 1 73 ? -7.915 5.338 20.560 1.00 82.25 73 PHE A CA 1
ATOM 566 C C . PHE A 1 73 ? -8.497 5.012 19.182 1.00 82.25 73 PHE A C 1
ATOM 568 O O . PHE A 1 73 ? -8.099 5.592 18.171 1.00 82.25 73 PHE A O 1
ATOM 575 N N . PHE A 1 74 ? -9.462 4.087 19.131 1.00 86.56 74 PHE A N 1
ATOM 576 C CA . PHE A 1 74 ? -10.046 3.596 17.880 1.00 86.56 74 PHE A CA 1
ATOM 577 C C . PHE A 1 74 ? -10.470 4.719 16.916 1.00 86.56 74 PHE A C 1
ATOM 579 O O . PHE A 1 74 ? -10.156 4.672 15.732 1.00 86.56 74 PHE A O 1
ATOM 586 N N . SER A 1 75 ? -11.128 5.769 17.420 1.00 87.38 75 SER A N 1
ATOM 587 C CA . SER A 1 75 ? -11.584 6.907 16.603 1.00 87.38 75 SER A CA 1
ATOM 588 C C . SER A 1 75 ? -10.433 7.638 15.895 1.00 87.38 75 SER A C 1
ATOM 590 O O . SER A 1 75 ? -10.580 8.046 14.743 1.00 87.38 75 SER A O 1
ATOM 592 N N . PHE A 1 76 ? -9.281 7.777 16.559 1.00 90.44 76 PHE A N 1
ATOM 593 C CA . PHE A 1 76 ? -8.090 8.397 15.982 1.00 90.44 76 PHE A CA 1
ATOM 594 C C . PHE A 1 76 ? -7.459 7.479 14.933 1.00 90.44 76 PHE A C 1
ATOM 596 O O . PHE A 1 76 ? -7.358 7.860 13.768 1.00 90.44 76 PHE A O 1
ATOM 603 N N . PHE A 1 77 ? -7.136 6.240 15.310 1.00 92.12 77 PHE A N 1
ATOM 604 C CA . PHE A 1 77 ? -6.483 5.286 14.411 1.00 92.12 77 PHE A CA 1
ATOM 605 C C . PHE A 1 77 ? -7.331 4.928 13.192 1.00 92.12 77 PHE A C 1
ATOM 607 O O . PHE A 1 77 ? -6.789 4.751 12.110 1.00 92.12 77 PHE A O 1
ATOM 614 N N . ARG A 1 78 ? -8.662 4.925 13.315 1.00 93.38 78 ARG A N 1
ATOM 615 C CA . ARG A 1 78 ? -9.583 4.766 12.182 1.00 93.38 78 ARG A CA 1
ATOM 616 C C . ARG A 1 78 ? -9.436 5.881 11.150 1.00 93.38 78 ARG A C 1
ATOM 618 O O . ARG A 1 78 ? -9.440 5.599 9.959 1.00 93.38 78 ARG A O 1
ATOM 625 N N . LYS A 1 79 ? -9.326 7.141 11.585 1.00 94.25 79 LYS A N 1
ATOM 626 C CA . LYS A 1 79 ? -9.149 8.278 10.665 1.00 94.25 79 LYS A CA 1
ATOM 627 C C . LYS A 1 79 ? -7.809 8.189 9.942 1.00 94.25 79 LYS A C 1
ATOM 629 O O . LYS A 1 79 ? -7.766 8.402 8.737 1.00 94.25 79 LYS A O 1
ATOM 634 N N . VAL A 1 80 ? -6.750 7.829 10.668 1.00 94.81 80 VAL A N 1
ATOM 635 C CA . VAL A 1 80 ? -5.422 7.623 10.077 1.00 94.81 80 VAL A CA 1
ATOM 636 C C . VAL A 1 80 ? -5.445 6.446 9.096 1.00 94.81 80 VAL A C 1
ATOM 638 O O . VAL A 1 80 ? -4.951 6.581 7.984 1.00 94.81 80 VAL A O 1
ATOM 641 N N . ALA A 1 81 ? -6.101 5.335 9.444 1.00 94.56 81 ALA A N 1
ATOM 642 C CA . ALA A 1 81 ? -6.268 4.186 8.556 1.00 94.56 81 ALA A CA 1
ATOM 643 C C . ALA A 1 81 ? -7.042 4.536 7.277 1.00 94.56 81 ALA A C 1
ATOM 645 O O . ALA A 1 81 ? -6.632 4.135 6.197 1.00 94.56 81 ALA A O 1
ATOM 646 N N . LEU A 1 82 ? -8.127 5.314 7.376 1.00 95.44 82 LEU A N 1
ATOM 647 C CA . LEU A 1 82 ? -8.872 5.797 6.207 1.00 95.44 82 LEU A CA 1
ATOM 648 C C . LEU A 1 82 ? -8.002 6.678 5.301 1.00 95.44 82 LEU A C 1
ATOM 650 O O . LEU A 1 82 ? -8.053 6.526 4.084 1.00 95.44 82 LEU A O 1
ATOM 654 N N . ALA A 1 83 ? -7.196 7.571 5.882 1.00 95.62 83 ALA A N 1
ATOM 655 C CA . ALA A 1 83 ? -6.273 8.408 5.119 1.00 95.62 83 ALA A CA 1
ATOM 656 C C . ALA A 1 83 ? -5.196 7.568 4.413 1.00 95.62 83 ALA A C 1
ATOM 658 O O . ALA A 1 83 ? -4.956 7.764 3.226 1.00 95.62 83 ALA A O 1
ATOM 659 N N . LEU A 1 84 ? -4.602 6.592 5.108 1.00 93.75 84 LEU A N 1
ATOM 660 C CA . LEU A 1 84 ? -3.609 5.684 4.526 1.00 93.75 84 LEU A CA 1
ATOM 661 C C . LEU A 1 84 ? -4.197 4.814 3.418 1.00 93.75 84 LEU A C 1
ATOM 663 O O . LEU A 1 84 ? -3.618 4.746 2.342 1.00 93.75 84 LEU A O 1
ATOM 667 N N . LEU A 1 85 ? -5.368 4.209 3.642 1.00 92.94 85 LEU A N 1
ATOM 668 C CA . LEU A 1 85 ? -6.062 3.423 2.618 1.00 92.94 85 LEU A CA 1
ATOM 669 C C . LEU A 1 85 ? -6.364 4.272 1.384 1.00 92.94 85 LEU A C 1
ATOM 671 O O . LEU A 1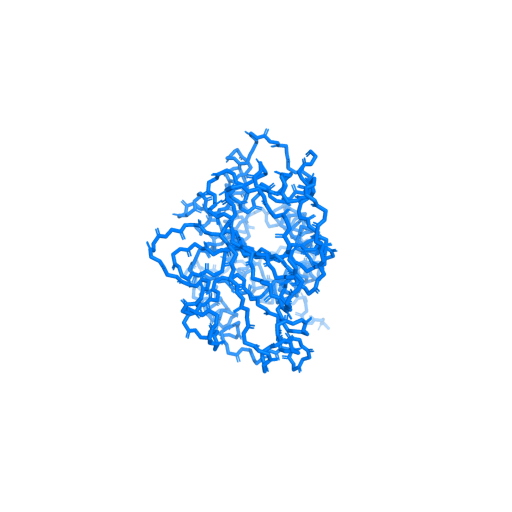 85 ? -6.194 3.801 0.269 1.00 92.94 85 LEU A O 1
ATOM 675 N N . MET A 1 86 ? -6.757 5.536 1.558 1.00 93.69 86 MET A N 1
ATOM 676 C CA . MET A 1 86 ? -6.951 6.443 0.428 1.00 93.69 86 MET A CA 1
ATOM 677 C C . MET A 1 86 ? -5.643 6.679 -0.339 1.00 93.69 86 MET A C 1
ATOM 679 O O . MET A 1 86 ? -5.646 6.607 -1.564 1.00 93.69 86 MET A O 1
ATOM 683 N N . VAL A 1 87 ? -4.523 6.901 0.356 1.00 90.56 87 VAL A N 1
ATOM 684 C CA . VAL A 1 87 ? -3.202 7.032 -0.282 1.00 90.56 87 VAL A CA 1
ATOM 685 C C . VAL A 1 87 ? -2.811 5.750 -1.024 1.00 90.56 87 VAL A C 1
ATOM 687 O O . VAL A 1 87 ? -2.345 5.837 -2.159 1.00 90.56 87 VAL A O 1
ATOM 690 N N . PHE A 1 88 ? -3.035 4.569 -0.443 1.00 88.12 88 PHE A N 1
ATOM 691 C CA . PHE A 1 88 ? -2.738 3.284 -1.090 1.00 88.12 88 PHE A CA 1
ATOM 692 C C . PHE A 1 88 ? -3.608 3.034 -2.312 1.00 88.12 88 PHE A C 1
ATOM 694 O O . PHE A 1 88 ? -3.071 2.715 -3.368 1.00 88.12 88 PHE A O 1
ATOM 701 N N . ILE A 1 89 ? -4.915 3.285 -2.224 1.00 87.69 89 ILE A N 1
ATOM 702 C CA . ILE A 1 89 ? -5.827 3.188 -3.368 1.00 87.69 89 ILE A CA 1
ATOM 703 C C . ILE A 1 89 ? -5.364 4.118 -4.488 1.00 87.69 89 ILE A C 1
ATOM 705 O O . ILE A 1 89 ? -5.242 3.672 -5.621 1.00 87.69 89 ILE A O 1
ATOM 709 N N . LEU A 1 90 ? -5.069 5.390 -4.197 1.00 87.38 90 LEU A N 1
ATOM 710 C CA . LEU A 1 90 ? -4.606 6.340 -5.215 1.00 87.38 90 LEU A CA 1
ATOM 711 C C . LEU A 1 90 ? -3.275 5.908 -5.840 1.00 87.38 90 LEU A C 1
ATOM 713 O O . LEU A 1 90 ? -3.110 5.998 -7.056 1.00 87.38 90 LEU A O 1
ATOM 717 N N . SER A 1 91 ? -2.359 5.391 -5.021 1.00 82.31 91 SER A N 1
ATOM 718 C CA . SER A 1 91 ? -1.074 4.859 -5.478 1.00 82.31 91 SER A CA 1
ATOM 719 C C . SER A 1 91 ? -1.292 3.670 -6.417 1.00 82.31 91 SER A C 1
ATOM 721 O O . SER A 1 91 ? -0.869 3.717 -7.569 1.00 82.31 91 SER A O 1
ATOM 723 N N . LEU A 1 92 ? -2.041 2.651 -5.995 1.00 79.00 92 LEU A N 1
ATOM 724 C CA . LEU A 1 92 ? -2.349 1.469 -6.803 1.00 79.00 92 LEU A CA 1
ATOM 725 C C . LEU A 1 92 ? -3.108 1.832 -8.085 1.00 79.00 92 LEU A C 1
ATOM 727 O O . LEU A 1 92 ? -2.749 1.377 -9.168 1.00 79.00 92 LEU A O 1
ATOM 731 N N . VAL A 1 93 ? -4.105 2.712 -8.002 1.00 80.94 93 VAL A N 1
ATOM 732 C CA . VAL A 1 93 ? -4.851 3.195 -9.169 1.00 80.94 93 VAL A CA 1
ATOM 733 C C . VAL A 1 93 ? -3.929 3.929 -10.148 1.00 80.94 93 VAL A C 1
ATOM 735 O O . VAL A 1 93 ? -4.052 3.724 -11.354 1.00 80.94 93 VAL A O 1
ATOM 738 N N . SER A 1 94 ? -2.953 4.709 -9.667 1.00 74.50 94 SER A N 1
ATOM 739 C CA . SER A 1 94 ? -1.968 5.359 -10.545 1.00 74.50 94 SER A CA 1
ATOM 740 C C . SER A 1 94 ? -1.128 4.351 -11.337 1.00 74.50 94 SER A C 1
ATOM 742 O O . SER A 1 94 ? -0.828 4.603 -12.500 1.00 74.50 94 SER A O 1
ATOM 744 N N . THR A 1 95 ? -0.835 3.174 -10.768 1.00 68.69 95 THR A N 1
ATOM 745 C CA . THR A 1 95 ? -0.145 2.086 -11.489 1.00 68.69 95 THR A CA 1
ATOM 746 C C . THR A 1 95 ? -1.036 1.409 -12.529 1.00 68.69 95 THR A C 1
ATOM 748 O O . THR A 1 95 ? -0.546 0.985 -13.570 1.00 68.69 95 THR A O 1
ATOM 751 N N . LEU A 1 96 ? -2.353 1.344 -12.291 1.00 67.62 96 LEU A N 1
ATOM 752 C CA . LEU A 1 96 ? -3.313 0.784 -13.248 1.00 67.62 96 LEU A CA 1
ATOM 753 C C . LEU A 1 96 ? -3.510 1.691 -14.469 1.00 67.62 96 LEU A C 1
ATOM 755 O O . LEU A 1 96 ? -3.685 1.189 -15.580 1.00 67.62 96 LEU A O 1
ATOM 759 N N . PHE A 1 97 ? -3.486 3.011 -14.263 1.00 66.06 97 PHE A N 1
ATOM 760 C CA . PHE A 1 97 ? -3.526 4.003 -15.343 1.00 66.06 97 PHE A CA 1
ATOM 761 C C . PHE A 1 97 ? -2.144 4.281 -15.958 1.00 66.06 97 PHE A C 1
ATOM 763 O O . PHE A 1 97 ? -2.064 4.774 -17.084 1.00 66.06 97 PHE A O 1
ATOM 770 N N . GLY A 1 98 ? -1.065 3.961 -15.242 1.00 61.53 98 GLY A N 1
ATOM 771 C CA . GLY A 1 98 ? 0.305 4.009 -15.735 1.00 61.53 98 GLY A CA 1
ATOM 772 C C . GLY A 1 98 ? 0.604 2.896 -16.742 1.00 61.53 98 GLY A C 1
ATOM 773 O O . GLY A 1 98 ? -0.031 1.844 -16.769 1.00 61.53 98 GLY A O 1
ATOM 774 N N . GLN A 1 99 ? 1.601 3.118 -17.599 1.00 51.66 99 GLN A N 1
ATOM 775 C CA . GLN A 1 99 ? 2.023 2.130 -18.605 1.00 51.66 99 GLN A CA 1
ATOM 776 C C . GLN A 1 99 ? 2.963 1.046 -18.048 1.00 51.66 99 GLN A C 1
ATOM 778 O O . GLN A 1 99 ? 3.327 0.125 -18.783 1.00 51.66 99 GLN A O 1
ATOM 783 N N . ILE A 1 100 ? 3.340 1.150 -16.769 1.00 50.84 100 ILE A N 1
ATOM 784 C CA . ILE A 1 100 ? 4.281 0.261 -16.083 1.00 50.84 100 ILE A CA 1
ATOM 785 C C . ILE A 1 100 ? 3.490 -0.618 -15.117 1.00 50.84 100 ILE A C 1
ATOM 787 O O . ILE A 1 100 ? 2.886 -0.116 -14.168 1.00 50.84 100 ILE A O 1
ATOM 791 N N . ARG A 1 101 ? 3.483 -1.935 -15.351 1.00 53.41 101 ARG A N 1
ATOM 792 C CA . ARG A 1 101 ? 2.931 -2.898 -14.387 1.00 53.41 101 ARG A CA 1
ATOM 793 C C . ARG A 1 101 ? 4.066 -3.389 -13.502 1.00 53.41 101 ARG A C 1
ATOM 795 O O . ARG A 1 101 ? 4.958 -4.071 -13.992 1.00 53.41 101 ARG A O 1
ATOM 802 N N . ILE A 1 102 ? 4.023 -3.013 -12.230 1.00 55.53 102 ILE A N 1
ATOM 803 C CA . ILE A 1 102 ? 5.054 -3.283 -11.220 1.00 55.53 102 ILE A CA 1
ATOM 804 C C . ILE A 1 102 ? 4.447 -4.223 -10.180 1.00 55.53 102 ILE A C 1
ATOM 806 O O . ILE A 1 102 ? 3.247 -4.135 -9.902 1.00 55.53 102 ILE A O 1
ATOM 810 N N . GLU A 1 103 ? 5.248 -5.110 -9.592 1.00 54.53 103 GLU A N 1
ATOM 811 C CA . GLU A 1 103 ? 4.818 -5.817 -8.386 1.00 54.53 103 GLU A CA 1
ATOM 812 C C . GLU A 1 103 ? 4.607 -4.800 -7.262 1.00 54.53 103 GLU A C 1
ATOM 814 O O . GLU A 1 103 ? 5.535 -4.121 -6.823 1.00 54.53 103 GLU A O 1
ATOM 819 N N . CYS A 1 104 ? 3.367 -4.650 -6.797 1.00 55.25 104 CYS A N 1
ATOM 820 C CA . CYS A 1 104 ? 3.084 -3.789 -5.660 1.00 55.25 104 CYS A CA 1
ATOM 821 C C . CYS A 1 104 ? 3.798 -4.359 -4.427 1.00 55.25 104 CYS A C 1
ATOM 823 O O . CYS A 1 104 ? 3.312 -5.298 -3.801 1.00 55.25 104 CYS A O 1
ATOM 825 N N . GLY A 1 105 ? 4.935 -3.768 -4.050 1.00 50.94 105 GLY A N 1
ATOM 826 C CA . GLY A 1 105 ? 5.755 -4.192 -2.912 1.00 50.94 105 GLY A CA 1
ATOM 827 C C . GLY A 1 105 ? 5.081 -4.083 -1.535 1.00 50.94 105 GLY A C 1
ATOM 828 O O . GLY A 1 105 ? 5.747 -4.280 -0.523 1.00 50.94 105 GLY A O 1
ATOM 829 N N . CYS A 1 106 ? 3.776 -3.781 -1.453 1.00 55.12 106 CYS A N 1
ATOM 830 C CA . CYS A 1 106 ? 3.039 -3.626 -0.195 1.00 55.12 106 CYS A CA 1
ATOM 831 C C . CYS A 1 106 ? 3.140 -4.846 0.736 1.00 55.12 106 CYS A C 1
ATOM 833 O O . CYS A 1 106 ? 3.071 -4.647 1.950 1.00 55.12 106 CYS A O 1
ATOM 835 N N . PHE A 1 107 ? 3.332 -6.057 0.188 1.00 54.53 107 PHE A N 1
ATOM 836 C CA . PHE A 1 107 ? 3.491 -7.305 0.948 1.00 54.53 107 PHE A CA 1
ATOM 837 C C . PHE A 1 107 ? 4.814 -8.057 0.695 1.00 54.53 107 PHE A C 1
ATOM 839 O O . PHE A 1 107 ? 4.980 -9.195 1.144 1.00 54.53 107 PHE A O 1
ATOM 846 N N . GLY A 1 108 ? 5.782 -7.419 0.028 1.00 52.69 108 GLY A N 1
ATOM 847 C CA . GLY A 1 108 ? 7.068 -8.034 -0.315 1.00 52.69 108 GLY A CA 1
ATOM 848 C C . GLY A 1 108 ? 6.952 -9.289 -1.208 1.00 52.69 108 GLY A C 1
ATOM 849 O O . GLY A 1 108 ? 5.863 -9.642 -1.662 1.00 52.69 108 GLY A O 1
ATOM 850 N N . PRO A 1 109 ? 8.062 -10.014 -1.440 1.00 47.94 109 PRO A N 1
ATOM 851 C CA . PRO A 1 109 ? 8.093 -11.200 -2.309 1.00 47.94 109 PRO A CA 1
ATOM 852 C C . PRO A 1 109 ? 7.305 -12.405 -1.759 1.00 47.94 109 PRO A C 1
ATOM 854 O O . PRO A 1 109 ? 7.095 -13.391 -2.459 1.00 47.94 109 PRO A O 1
ATOM 857 N N . LEU A 1 110 ? 6.858 -12.352 -0.499 1.00 47.38 110 LEU A N 1
ATOM 858 C CA . LEU A 1 110 ? 6.108 -13.432 0.151 1.00 47.38 110 LEU A CA 1
ATOM 859 C C . LEU A 1 110 ? 4.643 -13.502 -0.310 1.00 47.38 110 LEU A C 1
ATOM 861 O O . LEU A 1 110 ? 3.992 -14.542 -0.152 1.00 47.38 110 LEU A O 1
ATOM 865 N N . PHE A 1 111 ? 4.105 -12.403 -0.848 1.00 53.78 111 PHE A N 1
ATOM 866 C CA . PHE A 1 111 ? 2.717 -12.317 -1.281 1.00 53.78 111 PHE A CA 1
ATOM 867 C C . PHE A 1 111 ? 2.561 -11.241 -2.367 1.00 53.78 111 PHE A C 1
ATOM 869 O O . PHE A 1 111 ? 2.482 -10.057 -2.061 1.00 53.78 111 PHE A O 1
ATOM 876 N N . SER A 1 112 ? 2.448 -11.648 -3.636 1.00 52.75 112 SER A N 1
ATOM 877 C CA . SER A 1 112 ? 2.234 -10.749 -4.785 1.00 52.75 112 SER A CA 1
ATOM 878 C C . SER A 1 112 ? 0.827 -10.881 -5.411 1.00 52.75 112 SER A C 1
ATOM 880 O O . SER A 1 112 ? 0.673 -11.371 -6.532 1.00 52.75 112 SER A O 1
ATOM 882 N N . PRO A 1 113 ? -0.255 -10.469 -4.712 1.00 59.94 113 PRO A N 1
ATOM 883 C CA . PRO A 1 113 ? -1.574 -10.341 -5.327 1.00 59.94 113 PRO A CA 1
ATOM 884 C C . PRO A 1 113 ? -1.575 -9.424 -6.548 1.00 59.94 113 PRO A C 1
ATOM 886 O O . PRO A 1 113 ? -0.792 -8.482 -6.653 1.00 59.94 113 PRO A O 1
ATOM 889 N N . GLN A 1 114 ? -2.542 -9.654 -7.434 1.00 59.22 114 GLN A N 1
ATOM 890 C CA . GLN A 1 114 ? -2.801 -8.777 -8.573 1.00 59.22 114 GLN A CA 1
ATOM 891 C C . GLN A 1 114 ? -3.138 -7.352 -8.083 1.00 59.22 114 GLN A C 1
ATOM 893 O O . GLN A 1 114 ? -3.931 -7.221 -7.143 1.00 59.22 114 GLN A O 1
ATOM 898 N N . PRO A 1 115 ? -2.622 -6.289 -8.733 1.00 64.31 115 PRO A N 1
ATOM 899 C CA . PRO A 1 115 ? -2.886 -4.904 -8.327 1.00 64.31 115 PRO A CA 1
ATOM 900 C C . PRO A 1 115 ? -4.384 -4.570 -8.255 1.00 64.31 115 PRO A C 1
ATOM 902 O O . PRO A 1 115 ? -4.833 -3.860 -7.362 1.00 64.31 115 PRO A O 1
ATOM 905 N N . GLU A 1 116 ? -5.180 -5.144 -9.156 1.00 67.50 116 GLU A N 1
ATOM 906 C CA . GLU A 1 116 ? -6.633 -4.949 -9.225 1.00 67.50 116 GLU A CA 1
ATOM 907 C C . GLU A 1 116 ? -7.346 -5.507 -7.986 1.00 67.50 116 GLU A C 1
ATOM 909 O O . GLU A 1 116 ? -8.222 -4.857 -7.416 1.00 67.50 116 GLU A O 1
ATOM 914 N N . LEU A 1 117 ? -6.916 -6.680 -7.510 1.00 71.44 117 LEU A N 1
ATOM 915 C CA . LEU A 1 117 ? -7.456 -7.289 -6.298 1.00 71.44 117 LEU A CA 1
ATOM 916 C C . LEU A 1 117 ? -7.075 -6.485 -5.050 1.00 71.44 117 LEU A C 1
ATOM 918 O O . LEU A 1 117 ? -7.896 -6.348 -4.144 1.00 71.44 117 LEU A O 1
ATOM 922 N N . MET A 1 118 ? -5.864 -5.919 -5.016 1.00 75.62 118 MET A N 1
ATOM 923 C CA . MET A 1 118 ? -5.438 -5.049 -3.917 1.00 75.62 118 MET A CA 1
ATO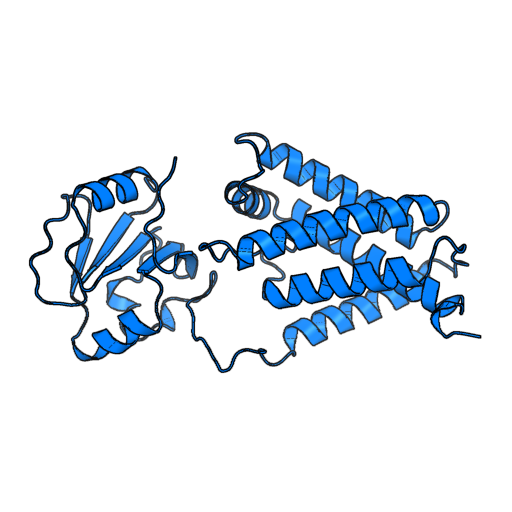M 924 C C . MET A 1 118 ? -6.267 -3.767 -3.846 1.00 75.62 118 MET A C 1
ATOM 926 O O . MET A 1 118 ? -6.710 -3.394 -2.763 1.00 75.62 118 MET A O 1
ATOM 930 N N . VAL A 1 119 ? -6.559 -3.136 -4.990 1.00 81.06 119 VAL A N 1
ATOM 931 C CA . VAL A 1 119 ? -7.443 -1.958 -5.032 1.00 81.06 119 VAL A CA 1
ATOM 932 C C . VAL A 1 119 ? -8.823 -2.297 -4.475 1.00 81.06 119 VAL A C 1
ATOM 934 O O . VAL A 1 119 ? -9.364 -1.541 -3.669 1.00 81.06 119 VAL A O 1
ATOM 937 N N . VAL A 1 120 ? -9.393 -3.443 -4.867 1.00 83.31 120 VAL A N 1
ATOM 938 C CA . VAL A 1 120 ? -10.692 -3.895 -4.348 1.00 83.31 120 VAL A CA 1
ATOM 939 C C . VAL A 1 120 ? -10.620 -4.148 -2.844 1.00 83.31 120 VAL A C 1
ATOM 941 O O . VAL A 1 120 ? -11.507 -3.711 -2.113 1.00 83.31 120 VAL A O 1
ATOM 944 N N . GLN A 1 121 ? -9.570 -4.815 -2.367 1.00 83.75 121 GLN A N 1
ATOM 945 C CA . GLN A 1 121 ? -9.365 -5.069 -0.945 1.00 83.75 121 GLN A CA 1
ATOM 946 C C . GLN A 1 121 ? -9.315 -3.760 -0.147 1.00 83.75 121 GLN A C 1
ATOM 948 O O . GLN A 1 121 ? -10.072 -3.605 0.815 1.00 83.75 121 GLN A O 1
ATOM 953 N N . ASP A 1 122 ? -8.481 -2.808 -0.558 1.00 88.12 122 ASP A N 1
ATOM 954 C CA . ASP A 1 122 ? -8.332 -1.531 0.138 1.00 88.12 122 ASP A CA 1
ATOM 955 C C . ASP A 1 122 ? -9.625 -0.710 0.081 1.00 88.12 122 ASP A C 1
ATOM 957 O O . ASP A 1 122 ? -10.032 -0.132 1.091 1.00 88.12 122 ASP A O 1
ATOM 961 N N . ALA A 1 123 ? -10.336 -0.723 -1.052 1.00 90.12 123 ALA A N 1
ATOM 962 C CA . ALA A 1 123 ? -11.634 -0.068 -1.199 1.00 90.12 123 ALA A CA 1
ATOM 963 C C . ALA A 1 123 ? -12.708 -0.683 -0.285 1.00 90.12 123 ALA A C 1
ATOM 965 O O . ALA A 1 123 ? -13.491 0.043 0.334 1.00 90.12 123 ALA A O 1
ATOM 966 N N . VAL A 1 124 ? -12.731 -2.013 -0.146 1.00 90.62 124 VAL A N 1
ATOM 967 C CA . VAL A 1 124 ? -13.642 -2.716 0.768 1.00 90.62 124 VAL A CA 1
ATOM 968 C C . VAL A 1 124 ? -13.319 -2.362 2.218 1.00 90.62 124 VAL A C 1
ATOM 970 O O . VAL A 1 124 ? -14.229 -2.017 2.972 1.00 90.62 124 VAL A O 1
ATOM 973 N N . LEU A 1 125 ? -12.045 -2.388 2.620 1.00 90.19 125 LEU A N 1
ATOM 974 C CA . LEU A 1 125 ? -11.634 -1.997 3.973 1.00 90.19 125 LEU A CA 1
ATOM 975 C C . LEU A 1 125 ? -11.978 -0.533 4.262 1.00 90.19 125 LEU A C 1
ATOM 977 O O . LEU A 1 125 ? -12.516 -0.229 5.329 1.00 90.19 125 LEU A O 1
ATOM 981 N N . PHE A 1 126 ? -11.737 0.360 3.301 1.00 93.06 126 PHE A N 1
ATOM 982 C CA . PHE A 1 126 ? -12.088 1.773 3.395 1.00 93.06 126 PHE A CA 1
ATOM 983 C C . PHE A 1 126 ? -13.594 1.949 3.621 1.00 93.06 126 PHE A C 1
ATOM 985 O O . PHE A 1 126 ? -14.015 2.620 4.568 1.00 93.06 126 PHE A O 1
ATOM 992 N N . PHE A 1 127 ? -14.420 1.284 2.808 1.00 93.38 127 PHE A N 1
ATOM 993 C CA . PHE A 1 127 ? -15.873 1.334 2.933 1.00 93.38 127 PHE A CA 1
ATOM 994 C C . PHE A 1 127 ? -16.355 0.772 4.278 1.00 93.38 127 PHE A C 1
ATOM 996 O O . PHE A 1 127 ? -17.177 1.393 4.955 1.00 93.38 127 PHE A O 1
ATOM 1003 N N . LEU A 1 128 ? -15.809 -0.363 4.724 1.00 91.81 128 LEU A N 1
ATOM 1004 C CA . LEU A 1 128 ? -16.161 -0.971 6.008 1.00 91.81 128 LEU A CA 1
ATOM 1005 C C . LEU A 1 128 ? -15.809 -0.060 7.196 1.00 91.81 128 LEU A C 1
ATOM 1007 O O . LEU A 1 128 ? -16.644 0.127 8.086 1.00 91.81 128 LEU A O 1
ATOM 1011 N N . LEU A 1 129 ? -14.621 0.557 7.204 1.00 91.69 129 LEU A N 1
ATOM 1012 C CA . LEU A 1 129 ? -14.208 1.517 8.240 1.00 91.69 129 LEU A CA 1
ATOM 1013 C C . LEU A 1 129 ? -15.068 2.790 8.247 1.00 91.69 129 LEU A C 1
ATOM 1015 O O . LEU A 1 129 ? -15.303 3.386 9.309 1.00 91.69 129 LEU A O 1
ATOM 1019 N N . MET A 1 130 ? -15.552 3.208 7.077 1.00 91.81 130 MET A N 1
ATOM 1020 C CA . MET A 1 130 ? -16.483 4.324 6.951 1.00 91.81 130 MET A CA 1
ATOM 1021 C C . MET A 1 130 ? -17.844 3.970 7.571 1.00 91.81 130 MET A C 1
ATOM 1023 O O . MET A 1 130 ? -18.343 4.724 8.410 1.00 91.81 130 MET A O 1
ATOM 1027 N N . MET A 1 131 ? -18.387 2.790 7.248 1.00 90.06 131 MET A N 1
ATOM 1028 C CA . MET A 1 131 ? -19.703 2.315 7.701 1.00 90.06 131 MET A CA 1
ATOM 1029 C C . MET A 1 131 ? -19.816 2.130 9.221 1.00 90.06 131 MET A C 1
ATOM 1031 O O . MET A 1 131 ? -20.864 2.408 9.802 1.00 90.06 131 MET A O 1
ATOM 1035 N N . ILE A 1 132 ? -18.752 1.687 9.899 1.00 87.88 132 ILE A N 1
ATOM 1036 C CA . ILE A 1 132 ? -18.775 1.469 11.360 1.00 87.88 132 ILE A CA 1
ATOM 1037 C C . ILE A 1 132 ? -18.752 2.770 12.187 1.00 87.88 132 ILE A C 1
ATOM 1039 O O . ILE A 1 132 ? -19.089 2.751 13.377 1.00 87.88 132 ILE A O 1
ATOM 1043 N N . GLY A 1 133 ? -18.402 3.908 11.576 1.00 85.44 133 GLY A N 1
ATOM 1044 C CA . GLY A 1 133 ? -18.409 5.223 12.226 1.00 85.44 133 GLY A CA 1
ATOM 1045 C C . GLY A 1 133 ? -17.403 5.379 13.384 1.00 85.44 133 GLY A C 1
ATOM 1046 O O . GLY A 1 133 ? -16.512 4.560 13.587 1.00 85.44 133 GLY A O 1
ATOM 1047 N N . ASN A 1 134 ? -17.544 6.452 14.174 1.00 84.06 134 ASN A N 1
ATOM 1048 C CA . ASN A 1 134 ? -16.706 6.730 15.361 1.00 84.06 134 ASN A CA 1
ATOM 1049 C C . ASN A 1 134 ? -17.191 6.008 16.635 1.00 84.06 134 ASN A C 1
ATOM 1051 O O . ASN A 1 134 ? -16.835 6.402 17.746 1.00 84.06 134 ASN A O 1
ATOM 1055 N N . LYS A 1 135 ? -18.054 4.996 16.506 1.00 80.06 135 LYS A N 1
ATOM 1056 C CA . LYS A 1 135 ? -18.633 4.324 17.674 1.00 80.06 135 LYS A CA 1
ATOM 1057 C C . LYS A 1 135 ? -17.536 3.540 18.405 1.00 80.06 135 LYS A C 1
ATOM 1059 O O . LYS A 1 135 ? -16.734 2.884 17.739 1.00 80.06 135 LYS A O 1
ATOM 1064 N N . PRO A 1 136 ? -17.507 3.552 19.750 1.00 71.12 136 PRO A N 1
ATOM 1065 C CA . PRO A 1 136 ? -16.514 2.792 20.490 1.00 71.12 136 PRO A CA 1
ATOM 1066 C C . PRO A 1 136 ? -16.637 1.297 20.166 1.00 71.12 136 PRO A C 1
ATOM 1068 O O . PRO A 1 136 ? -17.740 0.731 20.067 1.00 71.12 136 PRO A O 1
ATOM 1071 N N . VAL A 1 137 ? -15.482 0.666 19.973 1.00 74.88 137 VAL A N 1
ATOM 1072 C CA . VAL A 1 137 ? -15.358 -0.777 19.780 1.00 74.88 137 VAL A CA 1
ATOM 1073 C C . VAL A 1 137 ? -15.175 -1.395 21.158 1.00 74.88 137 VAL A C 1
ATOM 1075 O O . VAL A 1 137 ? -14.193 -1.128 21.843 1.00 74.88 137 VAL A O 1
ATOM 1078 N N . ARG A 1 138 ? -16.156 -2.192 21.592 1.00 70.62 138 ARG A N 1
ATOM 1079 C CA . ARG A 1 138 ? -16.060 -2.930 22.853 1.00 70.62 138 ARG A CA 1
ATOM 1080 C C . ARG A 1 138 ? -15.096 -4.088 22.646 1.00 70.62 138 ARG A C 1
ATOM 1082 O O . ARG A 1 138 ? -15.312 -4.907 21.757 1.00 70.62 138 ARG A O 1
ATOM 1089 N N . GLN A 1 139 ? -14.045 -4.133 23.448 1.00 66.38 139 GLN A N 1
ATOM 1090 C CA . GLN A 1 139 ? -12.982 -5.104 23.267 1.00 66.38 139 GLN A CA 1
ATOM 1091 C C . GLN A 1 139 ? -13.204 -6.365 24.087 1.00 66.38 139 GLN A C 1
ATOM 1093 O O . GLN A 1 139 ? -13.591 -6.313 25.254 1.00 66.38 139 GLN A O 1
ATOM 1098 N N . HIS A 1 140 ? -12.955 -7.493 23.435 1.00 70.06 140 HIS A N 1
ATOM 1099 C CA . HIS A 1 140 ? -12.828 -8.803 24.054 1.00 70.06 140 HIS A CA 1
ATOM 1100 C C . HIS A 1 140 ? -11.365 -9.052 24.460 1.00 70.06 140 HIS A C 1
ATOM 1102 O O . HIS A 1 140 ? -10.483 -8.326 24.002 1.00 70.06 140 HIS A O 1
ATOM 1108 N N . PRO A 1 141 ? -11.086 -10.055 25.311 1.00 74.75 141 PRO A N 1
ATOM 1109 C CA . PRO A 1 141 ? -9.717 -10.385 25.701 1.00 74.75 141 PRO A CA 1
ATOM 1110 C C . PRO A 1 141 ? -8.815 -10.654 24.485 1.00 74.75 141 PRO A C 1
ATOM 1112 O O . PRO A 1 141 ? -9.254 -11.233 23.490 1.00 74.75 141 PRO A O 1
ATOM 1115 N N . THR A 1 142 ? -7.545 -10.249 24.581 1.00 73.19 142 THR A N 1
ATOM 1116 C CA . THR A 1 142 ? -6.589 -10.144 23.461 1.00 73.19 142 THR A CA 1
ATOM 1117 C C . THR A 1 142 ? -6.449 -11.431 22.643 1.00 73.19 142 THR A C 1
ATOM 1119 O O . THR A 1 142 ? -6.331 -11.383 21.422 1.00 73.19 142 THR A O 1
ATOM 1122 N N . TYR A 1 143 ? -6.536 -12.603 23.281 1.00 74.19 143 TYR A N 1
ATOM 1123 C CA . TYR A 1 143 ? -6.462 -13.891 22.583 1.00 74.19 143 TYR A CA 1
ATOM 1124 C C . TYR A 1 143 ? -7.633 -14.113 21.605 1.00 74.19 143 TYR A C 1
ATOM 1126 O O . TYR A 1 143 ? -7.436 -14.675 20.532 1.00 74.19 143 TYR A O 1
ATOM 1134 N N . VAL A 1 144 ? -8.840 -13.620 21.920 1.00 76.38 144 VAL A N 1
ATOM 1135 C CA . VAL A 1 144 ? -10.010 -13.698 21.024 1.00 76.38 144 VAL A CA 1
ATOM 1136 C C . VAL A 1 144 ? -9.794 -12.817 19.796 1.00 76.38 144 VAL A C 1
ATOM 1138 O O . VAL A 1 144 ? -10.154 -13.203 18.685 1.00 76.38 144 VAL A O 1
ATOM 1141 N N . GLN A 1 145 ? -9.171 -11.650 19.980 1.00 75.69 145 GLN A N 1
ATOM 1142 C CA . GLN A 1 145 ? -8.827 -10.742 18.885 1.00 75.69 145 GLN A CA 1
ATOM 1143 C C . GLN A 1 145 ? -7.758 -11.352 17.974 1.00 75.69 145 GLN A C 1
ATOM 1145 O O . GLN A 1 145 ? -7.898 -11.281 16.757 1.00 75.69 145 GLN A O 1
ATOM 1150 N N . LEU A 1 146 ? -6.746 -12.015 18.546 1.00 76.19 146 LEU A N 1
ATOM 1151 C CA . LEU A 1 146 ? -5.713 -12.715 17.777 1.00 76.19 146 LEU A CA 1
ATOM 1152 C C . LEU A 1 146 ? -6.305 -13.847 16.933 1.00 76.19 146 LEU A C 1
ATOM 1154 O O . LEU A 1 146 ? -6.053 -13.894 15.734 1.00 76.19 146 LEU A O 1
ATOM 1158 N N . ILE A 1 147 ? -7.132 -14.716 17.527 1.00 79.00 147 ILE A N 1
ATOM 1159 C CA . ILE A 1 147 ? -7.771 -15.827 16.800 1.00 79.00 147 ILE A CA 1
ATOM 1160 C C . ILE A 1 147 ? -8.678 -15.288 15.690 1.00 79.00 147 ILE A C 1
ATOM 1162 O O . ILE A 1 147 ? -8.607 -15.750 14.556 1.00 79.00 147 ILE A O 1
ATOM 1166 N N . THR A 1 148 ? -9.500 -14.279 15.992 1.00 75.62 148 THR A N 1
ATOM 1167 C CA . THR A 1 148 ? -10.409 -13.678 15.004 1.00 75.62 148 THR A CA 1
ATOM 1168 C C . THR A 1 148 ? -9.626 -13.036 13.859 1.00 75.62 148 THR A C 1
ATOM 1170 O O . THR A 1 148 ? -9.928 -13.291 12.697 1.00 75.62 148 THR A O 1
ATOM 1173 N N . GLY A 1 149 ? -8.594 -12.247 14.172 1.00 75.44 149 GLY A N 1
ATOM 1174 C CA . GLY A 1 149 ? -7.734 -11.610 13.176 1.00 75.44 149 GLY A CA 1
ATOM 1175 C C . GLY A 1 149 ? -7.027 -12.627 12.289 1.00 75.44 149 GLY A C 1
ATOM 1176 O O . GLY A 1 149 ? -7.082 -12.505 11.071 1.00 75.44 149 GLY A O 1
ATOM 1177 N N . LEU A 1 150 ? -6.454 -13.676 12.884 1.00 78.00 150 LEU A N 1
ATOM 1178 C CA . LEU A 1 150 ? -5.747 -14.726 12.157 1.00 78.00 150 LEU A CA 1
ATOM 1179 C C . LEU A 1 150 ? -6.681 -15.535 11.247 1.00 78.00 150 LEU A C 1
ATOM 1181 O O . LEU A 1 150 ? -6.325 -15.793 10.102 1.00 78.00 150 LEU A O 1
ATOM 1185 N N . VAL A 1 151 ? -7.887 -15.885 11.709 1.00 80.69 151 VAL A N 1
ATOM 1186 C CA . VAL A 1 151 ? -8.889 -16.587 10.887 1.00 80.69 151 VAL A CA 1
ATOM 1187 C C . VAL A 1 151 ? -9.335 -15.718 9.713 1.00 80.69 151 VAL A C 1
ATOM 1189 O O . VAL A 1 151 ? -9.306 -16.176 8.574 1.00 80.69 151 VAL A O 1
ATOM 1192 N N . PHE A 1 152 ? -9.708 -14.459 9.953 1.00 77.62 152 PHE A N 1
ATOM 1193 C CA . PHE A 1 152 ? -10.132 -13.564 8.875 1.00 77.62 152 PHE A CA 1
ATOM 1194 C C . PHE A 1 152 ? -9.003 -13.267 7.885 1.00 77.62 152 PHE A C 1
ATOM 1196 O O . PHE A 1 152 ? -9.244 -13.238 6.680 1.00 77.62 152 PHE A O 1
ATOM 1203 N N . PHE A 1 153 ? -7.776 -13.082 8.375 1.00 72.31 153 PHE A N 1
ATOM 1204 C CA . PHE A 1 153 ? -6.607 -12.873 7.531 1.00 72.31 153 PHE A CA 1
ATOM 1205 C C . PHE A 1 153 ? -6.296 -14.110 6.686 1.00 72.31 153 PHE A C 1
ATOM 1207 O O . PHE A 1 153 ? -6.125 -13.991 5.478 1.00 72.31 153 PHE A O 1
ATOM 1214 N N . ALA A 1 154 ? -6.303 -15.305 7.285 1.00 75.00 154 ALA A N 1
ATOM 1215 C CA . ALA A 1 154 ? -6.110 -16.558 6.562 1.00 75.00 154 ALA A CA 1
ATOM 1216 C 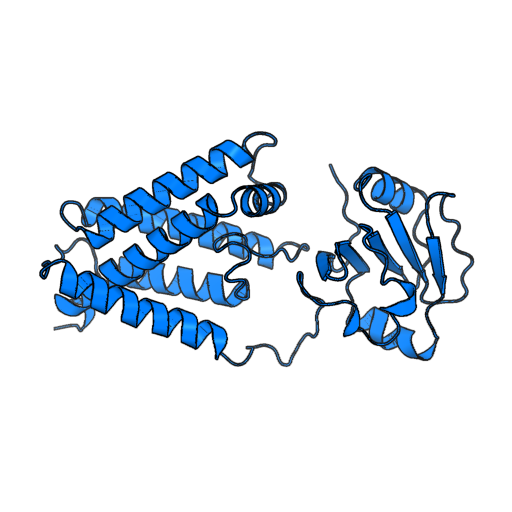C . ALA A 1 154 ? -7.202 -16.789 5.508 1.00 75.00 154 ALA A C 1
ATOM 1218 O O . ALA A 1 154 ? -6.897 -17.266 4.419 1.00 75.00 154 ALA A O 1
ATOM 1219 N N . VAL A 1 155 ? -8.453 -16.409 5.791 1.00 75.00 155 VAL A N 1
ATOM 1220 C CA . VAL A 1 155 ? -9.549 -16.454 4.813 1.00 75.00 155 VAL A CA 1
ATOM 1221 C C . VAL A 1 155 ? -9.322 -15.447 3.687 1.00 75.00 155 VAL A C 1
ATOM 1223 O O . VAL A 1 155 ? -9.427 -15.832 2.531 1.00 75.00 155 VAL A O 1
ATOM 1226 N N . LEU A 1 156 ? -8.964 -14.192 3.976 1.00 68.56 156 LEU A N 1
ATOM 1227 C CA . LEU A 1 156 ? -8.683 -13.184 2.943 1.00 68.56 156 LEU A CA 1
ATOM 1228 C C . LEU A 1 156 ? -7.514 -13.591 2.042 1.00 68.56 156 LEU A C 1
ATOM 1230 O O . LEU A 1 156 ? -7.626 -13.551 0.820 1.00 68.56 156 LEU A O 1
ATOM 1234 N N . VAL A 1 157 ? -6.413 -14.034 2.647 1.00 64.94 157 VAL A N 1
ATOM 1235 C CA . VAL A 1 157 ? -5.219 -14.513 1.941 1.00 64.94 157 VAL A CA 1
ATOM 1236 C C . VAL A 1 157 ? -5.519 -15.793 1.167 1.00 64.94 157 VAL A C 1
ATOM 1238 O O . VAL A 1 157 ? -5.107 -15.935 0.019 1.00 64.94 157 VAL A O 1
ATOM 1241 N N . GLY A 1 158 ? -6.261 -16.721 1.772 1.00 62.44 158 GLY A N 1
ATOM 1242 C CA . GLY A 1 158 ? -6.696 -17.962 1.139 1.00 62.44 158 GLY A CA 1
ATOM 1243 C C . GLY A 1 158 ? -7.592 -17.701 -0.069 1.00 62.44 158 GLY A C 1
ATOM 1244 O O . GLY A 1 158 ? -7.351 -18.258 -1.133 1.00 62.44 158 GLY A O 1
ATOM 1245 N N . VAL A 1 159 ? -8.559 -16.789 0.051 1.00 59.28 159 VAL A N 1
ATOM 1246 C CA . VAL A 1 159 ? -9.397 -16.336 -1.067 1.00 59.28 159 VAL A CA 1
ATOM 1247 C C . VAL A 1 159 ? -8.553 -15.630 -2.125 1.00 59.28 159 VAL A C 1
ATOM 1249 O O . VAL A 1 159 ? -8.769 -15.877 -3.301 1.00 59.28 159 VAL A O 1
ATOM 1252 N N . GLY A 1 160 ? -7.550 -14.832 -1.750 1.00 54.19 160 GLY A N 1
ATOM 1253 C CA . GLY A 1 160 ? -6.618 -14.220 -2.704 1.00 54.19 160 GLY A CA 1
ATOM 1254 C C . GLY A 1 160 ? -5.737 -15.222 -3.461 1.00 54.19 160 GLY A C 1
ATOM 1255 O O . GLY A 1 160 ? -5.316 -14.934 -4.576 1.00 54.19 160 GLY A O 1
ATOM 1256 N N . ARG A 1 161 ? -5.480 -16.410 -2.891 1.00 54.44 161 ARG A N 1
ATOM 1257 C CA . ARG A 1 161 ? -4.786 -17.512 -3.585 1.00 54.44 161 ARG A CA 1
ATOM 1258 C C . ARG A 1 161 ? -5.706 -18.354 -4.466 1.00 54.44 161 ARG A C 1
ATOM 1260 O O . ARG A 1 161 ? -5.231 -18.951 -5.425 1.00 54.44 161 ARG A O 1
ATOM 1267 N N . VAL A 1 162 ? -6.985 -18.448 -4.105 1.00 51.44 162 VAL A N 1
ATOM 1268 C CA . VAL A 1 162 ? -7.971 -19.328 -4.756 1.00 51.44 162 VAL A CA 1
ATOM 1269 C C . VAL A 1 162 ? -8.888 -18.556 -5.710 1.00 51.44 162 VAL A C 1
ATOM 1271 O O . VAL A 1 162 ? -9.615 -19.182 -6.477 1.00 51.44 162 VAL A O 1
ATOM 1274 N N . SER A 1 163 ? -8.868 -17.217 -5.705 1.00 40.94 163 SER A N 1
ATOM 1275 C CA . SER A 1 163 ? -9.712 -16.419 -6.588 1.00 40.94 163 SER A CA 1
ATOM 1276 C C . SER A 1 163 ? -9.360 -16.728 -8.048 1.00 40.94 163 SER A C 1
ATOM 1278 O O . SER A 1 163 ? -8.232 -16.480 -8.485 1.00 40.94 163 SER A O 1
ATOM 1280 N N . PRO A 1 164 ? -10.301 -17.295 -8.829 1.00 42.16 164 PRO A N 1
ATOM 1281 C CA . PRO A 1 164 ? -10.096 -17.423 -10.256 1.00 42.16 164 PRO A CA 1
ATOM 1282 C C . PRO A 1 164 ? -9.954 -16.009 -10.813 1.00 42.16 164 PRO A C 1
ATOM 1284 O O . PRO A 1 164 ? -10.763 -15.126 -10.522 1.00 42.16 164 PRO A O 1
ATOM 1287 N N . SER A 1 165 ? -8.879 -15.800 -11.566 1.00 43.28 165 SER A N 1
ATOM 1288 C CA . SER A 1 165 ? -8.578 -14.569 -12.289 1.00 43.28 165 SER A CA 1
ATOM 1289 C C . SER A 1 165 ? -9.839 -13.972 -12.911 1.00 43.28 165 SER A C 1
ATOM 1291 O O . SER A 1 165 ? -10.497 -14.638 -13.711 1.00 43.28 165 SER A O 1
ATOM 1293 N N . LEU A 1 166 ? -10.130 -12.703 -12.625 1.00 41.28 166 LEU A N 1
ATOM 1294 C CA . LEU A 1 166 ? -11.153 -11.927 -13.337 1.00 41.28 166 LEU A CA 1
ATOM 1295 C C . LEU A 1 166 ? -10.718 -11.540 -14.766 1.00 41.28 166 LEU A C 1
ATOM 1297 O O . LEU A 1 166 ? -11.259 -10.604 -15.339 1.00 41.28 166 LEU A O 1
ATOM 1301 N N . ASP A 1 167 ? -9.791 -12.288 -15.370 1.00 41.12 167 ASP A N 1
ATOM 1302 C CA . ASP A 1 167 ? -9.238 -12.001 -16.690 1.00 41.12 167 ASP A CA 1
ATOM 1303 C C . ASP A 1 167 ? -9.174 -13.253 -17.575 1.00 41.12 167 ASP A C 1
ATOM 1305 O O . ASP A 1 167 ? -8.149 -13.933 -17.638 1.00 41.12 167 ASP A O 1
ATOM 1309 N N . PRO A 1 168 ? -10.236 -13.542 -18.343 1.00 39.62 168 PRO A N 1
ATOM 1310 C CA . PRO A 1 168 ? -10.114 -14.265 -19.601 1.00 39.62 168 PRO A CA 1
ATOM 1311 C C . PRO A 1 168 ? -9.709 -13.363 -20.786 1.00 39.62 168 PRO A C 1
ATOM 1313 O O . PRO A 1 168 ? -9.716 -13.847 -21.913 1.00 39.62 168 PRO A O 1
ATOM 1316 N N . LEU A 1 169 ? -9.369 -12.075 -20.597 1.00 39.66 169 LEU A N 1
ATOM 1317 C CA . LEU A 1 169 ? -9.301 -11.135 -21.731 1.00 39.66 169 LEU A CA 1
ATOM 1318 C C . LEU A 1 169 ? -7.938 -10.543 -22.104 1.00 39.66 169 LEU A C 1
ATOM 1320 O O . LEU A 1 169 ? -7.828 -10.041 -23.218 1.00 39.66 169 LEU A O 1
ATOM 1324 N N . PHE A 1 170 ? -6.874 -10.670 -21.305 1.00 41.81 170 PHE A N 1
ATOM 1325 C CA . PHE A 1 170 ? -5.539 -10.227 -21.734 1.00 41.81 170 PHE A CA 1
ATOM 1326 C C . PHE A 1 170 ? -4.428 -11.071 -21.093 1.00 41.81 170 PHE A C 1
ATOM 1328 O O . PHE A 1 170 ? -4.015 -10.819 -19.964 1.00 41.81 170 PHE A O 1
ATOM 1335 N N . VAL A 1 171 ? -3.891 -12.057 -21.823 1.00 49.19 171 VAL A N 1
ATOM 1336 C CA . VAL A 1 171 ? -2.599 -12.669 -21.463 1.00 49.19 171 VAL A CA 1
ATOM 1337 C C . VAL A 1 171 ? -1.519 -11.630 -21.750 1.00 49.19 171 VAL A C 1
ATOM 1339 O O . VAL A 1 171 ? -1.085 -11.465 -22.885 1.00 49.19 171 VAL A O 1
ATOM 1342 N N . LYS A 1 172 ? -1.184 -10.871 -20.710 1.00 56.09 172 LYS A N 1
ATOM 1343 C CA . LYS A 1 172 ? -0.124 -9.869 -20.634 1.00 56.09 172 LYS A CA 1
ATOM 1344 C C . LYS A 1 172 ? 0.998 -10.460 -19.779 1.00 56.09 172 LYS A C 1
ATOM 1346 O O . LYS A 1 172 ? 0.700 -10.961 -18.692 1.00 56.09 172 LYS A O 1
ATOM 1351 N N . LEU A 1 173 ? 2.255 -10.419 -20.241 1.00 59.12 173 LEU A N 1
ATOM 1352 C CA . LEU A 1 173 ? 3.407 -10.774 -19.397 1.00 59.12 173 LEU A CA 1
ATOM 1353 C C . LEU A 1 173 ? 3.333 -10.013 -18.076 1.00 59.12 173 LEU A C 1
ATOM 1355 O O . LEU A 1 173 ? 3.095 -8.799 -18.050 1.00 59.12 173 LEU A O 1
ATOM 1359 N N . ARG A 1 174 ? 3.536 -10.753 -16.991 1.00 57.44 174 ARG A N 1
ATOM 1360 C CA . ARG A 1 174 ? 3.529 -10.235 -15.628 1.00 57.44 174 ARG A CA 1
ATOM 1361 C C . ARG A 1 174 ? 4.970 -10.137 -15.132 1.00 57.44 174 ARG A C 1
ATOM 1363 O O . ARG A 1 174 ? 5.766 -11.005 -15.484 1.00 57.44 174 ARG A O 1
ATOM 1370 N N . PRO A 1 175 ? 5.301 -9.144 -14.301 1.00 54.47 175 PRO A N 1
ATOM 1371 C CA . PRO A 1 175 ? 6.443 -9.263 -13.406 1.00 54.47 175 PRO A CA 1
ATOM 1372 C C . PRO A 1 175 ? 6.383 -10.591 -12.621 1.00 54.47 175 PRO A C 1
ATOM 1374 O O . PRO A 1 175 ? 5.292 -11.095 -12.348 1.00 54.47 175 PRO A O 1
ATOM 1377 N N . GLY A 1 176 ? 7.533 -11.211 -12.371 1.00 51.97 176 GLY A N 1
ATOM 1378 C CA . GLY A 1 176 ? 7.682 -12.528 -11.754 1.00 51.97 176 GLY A CA 1
ATOM 1379 C C . GLY A 1 176 ? 7.461 -13.726 -12.689 1.00 51.97 176 GLY A C 1
ATOM 1380 O O . GLY A 1 176 ? 7.662 -14.864 -12.268 1.00 51.97 176 GLY A O 1
ATOM 1381 N N . TYR A 1 177 ? 7.060 -13.513 -13.949 1.00 64.06 177 TYR A N 1
ATOM 1382 C CA . TYR A 1 177 ? 6.820 -14.599 -14.906 1.00 64.06 177 TYR A CA 1
ATOM 1383 C C . TYR A 1 177 ? 8.136 -15.284 -15.306 1.00 64.06 177 TYR A C 1
ATOM 1385 O O . TYR A 1 177 ? 9.078 -14.609 -15.721 1.00 64.06 177 TYR A O 1
ATOM 1393 N N . GLU A 1 178 ? 8.206 -16.614 -15.189 1.00 65.19 178 GLU A N 1
ATOM 1394 C CA . GLU A 1 178 ? 9.403 -17.380 -15.558 1.00 65.19 178 GLU A CA 1
ATOM 1395 C C . GLU A 1 178 ? 9.555 -17.462 -17.079 1.00 65.19 178 GLU A C 1
ATOM 1397 O O . GLU A 1 178 ? 8.672 -17.968 -17.782 1.00 65.19 178 GLU A O 1
ATOM 1402 N N . MET A 1 179 ? 10.714 -17.042 -17.585 1.00 66.00 179 MET A N 1
ATOM 1403 C CA . MET A 1 179 ? 11.042 -17.067 -19.014 1.00 66.00 179 MET A CA 1
ATOM 1404 C C . MET A 1 179 ? 10.968 -18.475 -19.615 1.00 66.00 179 MET A C 1
ATOM 1406 O O . MET A 1 179 ? 10.544 -18.618 -20.756 1.00 66.00 179 MET A O 1
ATOM 1410 N N . LYS A 1 180 ? 11.217 -19.522 -18.819 1.00 61.34 180 LYS A N 1
ATOM 1411 C CA . LYS A 1 180 ? 11.086 -20.941 -19.214 1.00 61.34 180 LYS A CA 1
ATOM 1412 C C . LYS A 1 180 ? 9.706 -21.331 -19.730 1.00 61.34 180 LYS A C 1
ATOM 1414 O O . LYS A 1 180 ? 9.559 -22.296 -20.476 1.00 61.34 180 LYS A O 1
ATOM 1419 N N . SER A 1 181 ? 8.681 -20.586 -19.330 1.00 55.75 181 SER A N 1
ATOM 1420 C CA . SER A 1 181 ? 7.302 -20.814 -19.759 1.00 55.75 181 SER A CA 1
ATOM 1421 C C . SER A 1 181 ? 6.914 -20.022 -21.013 1.00 55.75 181 SER A C 1
ATOM 1423 O O . SER A 1 181 ? 5.811 -20.200 -21.533 1.00 55.75 181 SER A O 1
ATOM 1425 N N . LEU A 1 182 ? 7.805 -19.164 -21.525 1.00 61.81 182 LEU A N 1
ATOM 1426 C CA . LEU A 1 182 ? 7.638 -18.468 -22.795 1.00 61.81 182 LEU A CA 1
ATOM 1427 C C . LEU A 1 182 ? 8.155 -19.346 -23.940 1.00 61.81 182 LEU A C 1
ATOM 1429 O O . LEU A 1 182 ? 9.366 -19.532 -24.086 1.00 61.81 182 LEU A O 1
ATOM 1433 N N . PRO A 1 183 ? 7.260 -19.881 -24.792 1.00 56.38 183 PRO A N 1
ATOM 1434 C CA . PRO A 1 183 ? 7.676 -20.754 -25.876 1.00 56.38 183 PRO A CA 1
ATOM 1435 C C . PRO A 1 183 ? 8.649 -20.009 -26.793 1.00 56.38 183 PRO A C 1
ATOM 1437 O O . PRO A 1 183 ? 8.337 -18.938 -27.311 1.00 56.38 183 PRO A O 1
ATOM 1440 N N . SER A 1 184 ? 9.835 -20.590 -26.999 1.00 56.94 184 SER A N 1
ATOM 1441 C CA . SER A 1 184 ? 10.926 -20.138 -27.887 1.00 56.94 184 SER A CA 1
ATOM 1442 C C . SER A 1 184 ? 11.614 -18.795 -27.599 1.00 56.94 184 SER A C 1
ATOM 1444 O O . SER A 1 184 ? 12.705 -18.591 -28.118 1.00 56.94 184 SER A O 1
ATOM 1446 N N . LEU A 1 185 ? 11.066 -17.939 -26.733 1.00 61.41 185 LEU A N 1
ATOM 1447 C CA . LEU A 1 185 ? 11.755 -16.742 -26.225 1.00 61.41 185 LEU A CA 1
ATOM 1448 C C . LEU A 1 185 ? 12.762 -17.076 -25.111 1.00 61.41 185 LEU A C 1
ATOM 1450 O O . LEU A 1 185 ? 13.719 -16.334 -24.925 1.00 61.41 185 LEU A O 1
ATOM 1454 N N . ASP A 1 186 ? 12.591 -18.205 -24.417 1.00 57.75 186 ASP A N 1
ATOM 1455 C CA . ASP A 1 186 ? 13.505 -18.681 -23.366 1.00 57.75 186 ASP A CA 1
ATOM 1456 C C . ASP A 1 186 ? 14.922 -18.997 -23.875 1.00 57.75 186 ASP A C 1
ATOM 1458 O O . ASP A 1 186 ? 15.909 -18.730 -23.208 1.00 57.75 186 ASP A O 1
ATOM 1462 N N . HIS A 1 187 ? 15.051 -19.538 -25.087 1.00 58.09 187 HIS A N 1
ATOM 1463 C CA . HIS A 1 187 ? 16.365 -19.870 -25.656 1.00 58.09 187 HIS A CA 1
ATOM 1464 C C . HIS A 1 187 ? 17.031 -18.694 -26.374 1.00 58.09 187 HIS A C 1
ATOM 1466 O O . HIS A 1 187 ? 18.244 -18.696 -26.565 1.00 58.09 187 HIS A O 1
ATOM 1472 N N . GLU A 1 188 ? 16.227 -17.731 -26.821 1.00 61.19 188 GLU A N 1
ATOM 1473 C CA . GLU A 1 188 ? 16.672 -16.578 -27.599 1.00 61.19 188 GLU A CA 1
ATOM 1474 C C . GLU A 1 188 ? 16.964 -15.393 -26.669 1.00 61.19 188 GLU A C 1
ATOM 1476 O O . GLU A 1 188 ? 18.093 -14.913 -26.614 1.00 61.19 188 GLU A O 1
ATOM 1481 N N . ALA A 1 189 ? 15.976 -14.958 -25.883 1.00 56.38 189 ALA A N 1
ATOM 1482 C CA . ALA A 1 189 ? 16.099 -13.853 -24.932 1.00 56.38 189 ALA A CA 1
ATOM 1483 C C . ALA A 1 189 ? 16.400 -14.314 -23.495 1.00 56.38 189 ALA A C 1
ATOM 1485 O O . ALA A 1 189 ? 16.892 -13.516 -22.692 1.00 56.38 189 ALA A O 1
ATOM 1486 N N . GLY A 1 190 ? 16.129 -15.577 -23.160 1.00 53.12 190 GLY A N 1
ATOM 1487 C CA . GLY A 1 190 ? 16.401 -16.135 -21.840 1.00 53.12 190 GLY A CA 1
ATOM 1488 C C . GLY A 1 190 ? 17.842 -16.626 -21.655 1.00 53.12 190 GLY A C 1
ATOM 1489 O O . GLY A 1 190 ? 18.536 -17.032 -22.588 1.00 53.12 190 GLY A O 1
ATOM 1490 N N . ASN A 1 191 ? 18.251 -16.562 -20.391 1.00 62.34 191 ASN A N 1
ATOM 1491 C CA . ASN A 1 191 ? 19.313 -17.306 -19.726 1.00 62.34 191 ASN A CA 1
ATOM 1492 C C . ASN A 1 191 ? 20.795 -16.867 -19.828 1.00 62.34 191 ASN A C 1
ATOM 1494 O O . ASN A 1 191 ? 21.414 -16.817 -20.895 1.00 62.34 191 ASN A O 1
ATOM 1498 N N . ASN A 1 192 ? 21.340 -16.575 -18.634 1.00 54.09 192 ASN A N 1
ATOM 1499 C CA . ASN A 1 192 ? 22.646 -16.984 -18.069 1.00 54.09 192 ASN A CA 1
ATOM 1500 C C . ASN A 1 192 ? 22.952 -16.185 -16.772 1.00 54.09 192 ASN A C 1
ATOM 1502 O O . ASN A 1 192 ? 24.081 -15.744 -16.562 1.00 54.09 192 ASN A O 1
ATOM 1506 N N . GLY A 1 193 ? 21.949 -15.925 -15.920 1.00 55.34 193 GLY A N 1
ATOM 1507 C CA . GLY A 1 193 ? 22.137 -15.149 -14.679 1.00 55.34 193 GLY A CA 1
ATOM 1508 C C . GLY A 1 193 ? 22.496 -13.669 -14.886 1.00 55.34 193 GLY A C 1
ATOM 1509 O O . GLY A 1 193 ? 23.152 -13.080 -14.034 1.00 55.34 193 GLY A O 1
ATOM 1510 N N . LYS A 1 194 ? 22.110 -13.079 -16.025 1.00 62.97 194 LYS A N 1
ATOM 1511 C CA . LYS A 1 194 ? 22.319 -11.658 -16.334 1.00 62.97 194 LYS A CA 1
ATOM 1512 C C . LYS A 1 194 ? 20.992 -10.909 -16.451 1.00 62.97 194 LYS A C 1
ATOM 1514 O O . LYS A 1 194 ? 20.049 -11.427 -17.050 1.00 62.97 194 LYS A O 1
ATOM 1519 N N . THR A 1 195 ? 20.982 -9.671 -15.974 1.00 71.94 195 THR A N 1
ATOM 1520 C CA . THR A 1 195 ? 19.930 -8.668 -16.164 1.00 71.94 195 THR A CA 1
ATOM 1521 C C . THR A 1 195 ? 19.870 -8.231 -17.632 1.00 71.94 195 THR A C 1
ATOM 1523 O O . THR A 1 195 ? 20.857 -7.749 -18.185 1.00 71.94 195 THR A O 1
ATOM 1526 N N . ARG A 1 196 ? 18.723 -8.406 -18.300 1.00 76.69 196 ARG A N 1
ATOM 1527 C CA . ARG A 1 196 ? 18.518 -8.050 -19.718 1.00 76.69 196 ARG A CA 1
ATOM 1528 C C . ARG A 1 196 ? 17.341 -7.104 -19.909 1.00 76.69 196 ARG A C 1
ATOM 1530 O O . ARG A 1 196 ? 16.284 -7.289 -19.308 1.00 76.69 196 ARG A O 1
ATOM 1537 N N . LEU A 1 197 ? 17.502 -6.133 -20.803 1.00 76.38 197 LEU A N 1
ATOM 1538 C CA . LEU A 1 197 ? 16.423 -5.272 -21.285 1.00 76.38 197 LEU A CA 1
ATOM 1539 C C . LEU A 1 197 ? 15.960 -5.801 -22.643 1.00 76.38 197 LEU A C 1
ATOM 1541 O O . LEU A 1 197 ? 16.658 -5.629 -23.638 1.00 76.38 197 LEU A O 1
ATOM 1545 N N . VAL A 1 198 ? 14.799 -6.453 -22.691 1.00 77.19 198 VAL A N 1
ATOM 1546 C CA . VAL A 1 198 ? 14.261 -7.052 -23.915 1.00 77.19 198 VAL A CA 1
ATOM 1547 C C . VAL A 1 198 ? 13.294 -6.083 -24.585 1.00 77.19 198 VAL A C 1
ATOM 1549 O O . VAL A 1 198 ? 12.272 -5.703 -24.013 1.00 77.19 198 VAL A O 1
ATOM 1552 N N . VAL A 1 199 ? 13.601 -5.709 -25.823 1.00 75.81 199 VAL A N 1
ATOM 1553 C CA . VAL A 1 199 ? 12.734 -4.900 -26.684 1.00 75.81 199 VAL A CA 1
ATOM 1554 C C . VAL A 1 199 ? 12.220 -5.779 -27.817 1.00 75.81 199 VAL A C 1
ATOM 1556 O O . VAL A 1 199 ? 13.009 -6.375 -28.545 1.00 75.81 199 VAL A O 1
ATOM 1559 N N . ILE A 1 200 ? 10.901 -5.861 -27.981 1.00 75.25 200 ILE A N 1
ATOM 1560 C CA . ILE A 1 200 ? 10.257 -6.552 -29.101 1.00 75.25 200 ILE A CA 1
ATOM 1561 C C . ILE A 1 200 ? 9.750 -5.495 -30.076 1.00 75.25 200 ILE A C 1
ATOM 1563 O O . ILE A 1 200 ? 8.899 -4.677 -29.723 1.00 75.25 200 ILE A O 1
ATOM 1567 N N . SER A 1 201 ? 10.243 -5.532 -31.315 1.00 71.00 201 SER A N 1
ATOM 1568 C CA . SER A 1 201 ? 9.780 -4.625 -32.368 1.00 71.00 201 SER A CA 1
ATOM 1569 C C . SER A 1 201 ? 9.694 -5.307 -33.729 1.00 71.00 201 SER A C 1
ATOM 1571 O O . SER A 1 201 ? 10.589 -6.048 -34.141 1.00 71.00 201 SER A O 1
ATOM 1573 N N . ASP A 1 202 ? 8.608 -5.020 -34.444 1.00 66.69 202 ASP A N 1
ATOM 1574 C CA . ASP A 1 202 ? 8.382 -5.355 -35.853 1.00 66.69 202 ASP A CA 1
ATOM 1575 C C . ASP A 1 202 ? 8.757 -4.207 -36.806 1.00 66.69 202 ASP A C 1
ATOM 1577 O O . ASP A 1 202 ? 8.758 -4.383 -38.024 1.00 66.69 202 ASP A O 1
ATOM 1581 N N . ARG A 1 203 ? 9.104 -3.036 -36.257 1.00 64.50 203 ARG A N 1
ATOM 1582 C CA . ARG A 1 203 ? 9.465 -1.818 -36.994 1.00 64.50 203 ARG A CA 1
ATOM 1583 C C . ARG A 1 203 ? 10.876 -1.357 -36.654 1.00 64.50 203 ARG A C 1
ATOM 1585 O O . ARG A 1 203 ? 11.399 -1.652 -35.578 1.00 64.50 203 ARG A O 1
ATOM 1592 N N . GLU A 1 204 ? 11.470 -0.586 -37.562 1.00 63.94 204 GLU A N 1
ATOM 1593 C CA . GLU A 1 204 ? 12.702 0.146 -37.272 1.00 63.94 204 GLU A CA 1
ATOM 1594 C C . GLU A 1 204 ? 12.445 1.148 -36.141 1.00 63.94 204 GLU A C 1
ATOM 1596 O O . GLU A 1 204 ? 11.672 2.096 -36.285 1.00 63.94 204 GLU A O 1
ATOM 1601 N N . LEU A 1 205 ? 13.080 0.901 -34.998 1.00 67.12 205 LEU A N 1
ATOM 1602 C CA . LEU A 1 205 ? 13.147 1.849 -33.896 1.00 67.12 205 LEU A CA 1
ATOM 1603 C C . LEU A 1 205 ? 14.231 2.890 -34.213 1.00 67.12 205 LEU A C 1
ATOM 1605 O O . LEU A 1 205 ? 15.331 2.502 -34.623 1.00 67.12 205 LEU A O 1
ATOM 1609 N N . PRO A 1 206 ? 13.968 4.197 -34.028 1.00 67.25 206 PRO A N 1
ATOM 1610 C CA . PRO A 1 206 ? 14.982 5.227 -34.206 1.00 67.25 206 PRO A CA 1
ATOM 1611 C C . PRO A 1 206 ? 16.219 4.943 -33.346 1.00 67.25 206 PRO A C 1
ATOM 1613 O O . PRO A 1 206 ? 16.112 4.633 -32.159 1.00 67.25 206 PRO A O 1
ATOM 1616 N N . ARG A 1 207 ? 17.418 5.108 -33.919 1.00 68.56 207 ARG A N 1
ATOM 1617 C CA . ARG A 1 207 ? 18.687 4.890 -33.200 1.00 68.56 207 ARG A CA 1
ATOM 1618 C C . ARG A 1 207 ? 18.796 5.733 -31.922 1.00 68.56 207 ARG A C 1
ATOM 1620 O O . ARG A 1 207 ? 19.385 5.276 -30.950 1.00 68.56 207 ARG A O 1
ATOM 1627 N N . GLN A 1 208 ? 18.213 6.933 -31.924 1.00 69.06 208 GLN A N 1
ATOM 1628 C CA . GLN A 1 208 ? 18.153 7.811 -30.752 1.00 69.06 208 GLN A CA 1
ATOM 1629 C C . GLN A 1 208 ? 17.366 7.179 -29.601 1.00 69.06 208 GLN A C 1
ATOM 1631 O O . GLN A 1 208 ? 17.854 7.174 -28.478 1.00 69.06 208 GLN A O 1
ATOM 1636 N N . ASP A 1 209 ? 16.206 6.583 -29.873 1.00 69.94 209 ASP A N 1
ATOM 1637 C CA . ASP A 1 209 ? 15.387 5.949 -28.837 1.00 69.94 209 ASP A CA 1
ATOM 1638 C C . ASP A 1 209 ? 16.115 4.746 -28.227 1.00 69.94 209 ASP A C 1
ATOM 1640 O O . ASP A 1 209 ? 16.148 4.584 -27.010 1.00 69.94 209 ASP A O 1
ATOM 1644 N N . MET A 1 210 ? 16.783 3.953 -29.069 1.00 71.00 210 MET A N 1
ATOM 1645 C CA . MET A 1 210 ? 17.590 2.803 -28.648 1.00 71.00 210 MET A CA 1
ATOM 1646 C C . MET A 1 210 ? 18.801 3.213 -27.802 1.00 71.00 210 MET A C 1
ATOM 1648 O O . MET A 1 210 ? 19.156 2.526 -26.847 1.00 71.00 210 MET A O 1
ATOM 1652 N N . GLN A 1 211 ? 19.436 4.342 -28.115 1.00 73.81 211 GLN A N 1
ATOM 1653 C CA . GLN A 1 211 ? 20.524 4.881 -27.297 1.00 73.81 211 GLN A CA 1
ATOM 1654 C C . GLN A 1 211 ? 20.008 5.418 -25.960 1.00 73.81 211 GLN A C 1
ATOM 1656 O O . GLN A 1 211 ? 20.594 5.118 -24.926 1.00 73.81 211 GLN A O 1
ATOM 1661 N N . THR A 1 212 ? 18.888 6.145 -25.964 1.00 71.94 212 THR A N 1
ATOM 1662 C CA . THR A 1 212 ? 18.237 6.642 -24.742 1.00 71.94 212 THR A CA 1
ATOM 1663 C C . THR A 1 212 ? 17.836 5.490 -23.822 1.00 71.94 212 THR A C 1
ATOM 1665 O O . THR A 1 212 ? 18.077 5.556 -22.623 1.00 71.94 212 THR A O 1
ATOM 1668 N N . LEU A 1 213 ? 17.298 4.401 -24.377 1.00 72.12 213 LEU A N 1
ATOM 1669 C CA . LEU A 1 213 ? 16.958 3.185 -23.635 1.00 72.12 213 LEU A CA 1
ATOM 1670 C C . LEU A 1 213 ? 18.178 2.516 -23.009 1.00 72.12 213 LEU A C 1
ATOM 1672 O O . LEU A 1 213 ? 18.152 2.196 -21.826 1.00 72.12 213 LEU A O 1
ATOM 1676 N N . ALA A 1 214 ? 19.249 2.324 -23.781 1.00 72.00 214 ALA A N 1
ATOM 1677 C CA . ALA A 1 214 ? 20.476 1.722 -23.264 1.00 72.00 214 ALA A CA 1
ATOM 1678 C C . ALA A 1 214 ? 21.119 2.588 -22.164 1.00 72.00 214 ALA A C 1
ATOM 1680 O O . ALA A 1 214 ? 21.623 2.063 -21.177 1.00 72.00 214 ALA A O 1
ATOM 1681 N N . LEU A 1 215 ? 21.054 3.917 -22.298 1.00 73.31 215 LEU A N 1
ATOM 1682 C CA . LEU A 1 215 ? 21.530 4.859 -21.281 1.00 73.31 215 LEU A CA 1
ATOM 1683 C C . LEU A 1 215 ? 20.633 4.902 -20.036 1.00 73.31 215 LEU A C 1
ATOM 1685 O O . LEU A 1 215 ? 21.134 5.151 -18.942 1.00 73.31 215 LEU A O 1
ATOM 1689 N N . ALA A 1 216 ? 19.328 4.671 -20.190 1.00 67.31 216 ALA A N 1
ATOM 1690 C CA . ALA A 1 216 ? 18.375 4.659 -19.082 1.00 67.31 216 ALA A CA 1
ATOM 1691 C C . ALA A 1 216 ? 18.523 3.420 -18.183 1.00 67.31 216 ALA A C 1
ATOM 1693 O O . ALA A 1 216 ? 18.194 3.490 -17.001 1.00 67.31 216 ALA A O 1
ATOM 1694 N N . PHE A 1 217 ? 19.032 2.306 -18.722 1.00 72.06 217 PHE A N 1
ATOM 1695 C CA . PHE A 1 217 ? 19.194 1.041 -17.998 1.00 72.06 217 PHE A CA 1
ATOM 1696 C C . PHE A 1 217 ? 20.628 0.500 -18.124 1.00 72.06 217 PHE A C 1
ATOM 1698 O O . PHE A 1 217 ? 20.831 -0.553 -18.728 1.00 72.06 217 PHE A O 1
ATOM 1705 N N . PRO A 1 218 ? 21.633 1.184 -17.544 1.00 67.81 218 PRO A N 1
ATOM 1706 C CA . PRO A 1 218 ? 23.040 0.800 -17.687 1.00 67.81 218 PRO A CA 1
ATOM 1707 C C . PRO A 1 218 ? 23.363 -0.567 -17.061 1.00 67.81 218 PRO A C 1
ATOM 1709 O O . PRO A 1 218 ? 24.308 -1.227 -17.486 1.00 67.81 218 PRO A O 1
ATOM 1712 N N . ASP A 1 219 ? 22.565 -1.000 -16.080 1.00 68.88 219 ASP A N 1
ATOM 1713 C CA . ASP A 1 219 ? 22.721 -2.282 -15.386 1.00 68.88 219 ASP A CA 1
ATOM 1714 C C . ASP A 1 219 ? 22.094 -3.468 -16.146 1.00 68.88 219 ASP A C 1
ATOM 1716 O O . ASP A 1 219 ? 22.213 -4.612 -15.705 1.00 68.88 219 ASP A O 1
ATOM 1720 N N . TYR A 1 220 ? 21.414 -3.225 -17.274 1.00 71.12 220 TYR A N 1
ATOM 1721 C CA . TYR A 1 220 ? 20.733 -4.253 -18.064 1.00 71.12 220 TYR A CA 1
ATOM 1722 C C . TYR A 1 220 ? 21.369 -4.385 -19.451 1.00 71.12 220 TYR A C 1
ATOM 1724 O O . TYR A 1 220 ? 21.486 -3.417 -20.196 1.00 71.12 220 TYR A O 1
ATOM 1732 N N . GLU A 1 221 ? 21.728 -5.610 -19.841 1.00 75.81 221 GLU A N 1
ATOM 1733 C CA . GLU A 1 221 ? 22.251 -5.908 -21.177 1.00 75.81 221 GLU A CA 1
ATOM 1734 C C . GLU A 1 221 ? 21.119 -5.744 -22.215 1.00 75.81 221 GLU A C 1
ATOM 1736 O O . GLU A 1 221 ? 20.099 -6.442 -22.119 1.00 75.81 221 GLU A O 1
ATOM 1741 N N . PRO A 1 222 ? 21.234 -4.817 -23.185 1.00 75.19 222 PRO A N 1
ATOM 1742 C CA . PRO A 1 222 ? 20.128 -4.497 -24.072 1.00 75.19 222 PRO A CA 1
ATOM 1743 C C . PRO A 1 222 ? 20.021 -5.526 -25.206 1.00 75.19 222 PRO A C 1
ATOM 1745 O O . PRO A 1 222 ? 20.949 -5.769 -25.984 1.00 75.19 222 PRO A O 1
ATOM 1748 N N . VAL A 1 223 ? 18.850 -6.149 -25.299 1.00 75.50 223 VAL A N 1
ATOM 1749 C CA . VAL A 1 223 ? 18.531 -7.220 -26.241 1.00 75.50 223 VAL A CA 1
ATOM 1750 C C . VAL A 1 223 ? 17.343 -6.793 -27.092 1.00 75.50 223 VAL A C 1
ATOM 1752 O O . VAL A 1 223 ? 16.252 -6.531 -26.588 1.00 75.50 223 VAL A O 1
ATOM 1755 N N . LEU A 1 224 ? 17.539 -6.747 -28.406 1.00 72.50 224 LEU A N 1
ATOM 1756 C CA . LEU A 1 224 ? 16.483 -6.460 -29.367 1.00 72.50 224 LEU A CA 1
ATOM 1757 C C . LEU A 1 224 ? 16.041 -7.759 -30.039 1.00 72.50 224 LEU A C 1
ATOM 1759 O O . LEU A 1 224 ? 16.808 -8.383 -30.770 1.00 72.50 224 LEU A O 1
ATOM 1763 N N . VAL A 1 225 ? 14.780 -8.129 -29.847 1.00 70.44 225 VAL A N 1
ATOM 1764 C CA . VAL A 1 225 ? 14.136 -9.233 -30.558 1.00 70.44 225 VAL A CA 1
ATOM 1765 C C . VAL A 1 225 ? 13.394 -8.654 -31.761 1.00 70.44 225 VAL A C 1
ATOM 1767 O O . VAL A 1 225 ? 12.366 -7.985 -31.617 1.00 70.44 225 VAL A O 1
ATOM 1770 N N . THR A 1 226 ? 13.931 -8.884 -32.960 1.00 70.31 226 THR A N 1
ATOM 1771 C CA . THR A 1 226 ? 13.337 -8.400 -34.211 1.00 70.31 226 THR A CA 1
ATOM 1772 C C . THR A 1 226 ? 12.280 -9.377 -34.691 1.00 70.31 226 THR A C 1
ATOM 1774 O O . THR A 1 226 ? 12.478 -10.591 -34.742 1.00 70.31 226 THR A O 1
ATOM 1777 N N . VAL A 1 227 ? 11.135 -8.826 -35.070 1.00 62.91 227 VAL A N 1
ATOM 1778 C CA . VAL A 1 227 ? 9.959 -9.577 -35.515 1.00 62.91 227 VAL A CA 1
ATOM 1779 C C . VAL A 1 227 ? 9.896 -9.618 -37.061 1.00 62.91 227 VAL A C 1
ATOM 1781 O O . VAL A 1 227 ? 8.888 -9.975 -37.656 1.00 62.91 227 VAL A O 1
ATOM 1784 N N . GLY A 1 228 ? 10.996 -9.294 -37.751 1.00 60.38 228 GLY A N 1
ATOM 1785 C CA . GLY A 1 228 ? 11.077 -9.277 -39.215 1.00 60.38 228 GLY A CA 1
ATOM 1786 C C . GLY A 1 228 ? 12.505 -9.165 -39.758 1.00 60.38 228 GLY A C 1
ATOM 1787 O O . GLY A 1 228 ? 13.469 -9.063 -38.996 1.00 60.38 228 GLY A O 1
ATOM 1788 N N . ASP A 1 229 ? 12.631 -9.180 -41.089 1.00 56.53 229 ASP A N 1
ATOM 1789 C CA . ASP A 1 229 ? 13.912 -9.166 -41.818 1.00 56.53 229 ASP A CA 1
ATOM 1790 C C . ASP A 1 229 ? 14.511 -7.771 -42.053 1.00 56.53 229 ASP A C 1
ATOM 1792 O O . ASP A 1 229 ? 15.549 -7.648 -42.707 1.00 56.53 229 ASP A O 1
ATOM 1796 N N . SER A 1 230 ? 13.891 -6.721 -41.514 1.00 53.47 230 SER A N 1
ATOM 1797 C CA . SER A 1 230 ? 14.401 -5.356 -41.646 1.00 53.47 230 SER A CA 1
ATOM 1798 C C . SER A 1 230 ? 15.793 -5.235 -41.002 1.00 53.47 230 SER A C 1
ATOM 1800 O O . SER A 1 230 ? 15.969 -5.653 -39.854 1.00 53.47 230 SER A O 1
ATOM 1802 N N . PRO A 1 231 ? 16.800 -4.686 -41.705 1.00 53.53 231 PRO A N 1
ATOM 1803 C CA . PRO A 1 231 ? 18.137 -4.489 -41.158 1.00 53.53 231 PRO A CA 1
ATOM 1804 C C . PRO A 1 231 ? 18.126 -3.328 -40.155 1.00 53.53 231 PRO A C 1
ATOM 1806 O O . PRO A 1 231 ? 18.354 -2.175 -40.508 1.00 53.53 231 PRO A O 1
ATOM 1809 N N . ILE A 1 232 ? 17.851 -3.630 -38.887 1.00 62.12 232 ILE A N 1
ATOM 1810 C CA . ILE A 1 232 ? 17.807 -2.612 -37.834 1.00 62.12 232 ILE A CA 1
ATOM 1811 C C . ILE A 1 232 ? 19.239 -2.195 -37.473 1.00 62.12 232 ILE A C 1
ATOM 1813 O O . ILE A 1 232 ? 20.037 -3.002 -36.999 1.00 62.12 232 ILE A O 1
ATOM 1817 N N . GLN A 1 233 ? 19.562 -0.916 -37.678 1.00 60.47 233 GLN A N 1
ATOM 1818 C CA . GLN A 1 233 ? 20.834 -0.325 -37.256 1.00 60.47 233 GLN A CA 1
ATOM 1819 C C . GLN A 1 233 ? 20.795 0.026 -35.765 1.00 60.47 233 GLN A C 1
ATOM 1821 O O . GLN A 1 233 ? 20.503 1.160 -35.381 1.00 60.47 233 GLN A O 1
ATOM 1826 N N . VAL A 1 234 ? 21.097 -0.951 -34.917 1.00 65.75 234 VAL A N 1
ATOM 1827 C CA . VAL A 1 234 ? 21.345 -0.720 -33.490 1.00 65.75 234 VAL A CA 1
ATOM 1828 C C . VAL A 1 234 ? 22.814 -0.378 -33.217 1.00 65.75 234 VAL A C 1
ATOM 1830 O O . VAL A 1 234 ? 23.698 -0.664 -34.026 1.00 65.75 234 VAL A O 1
ATOM 1833 N N . GLY A 1 235 ? 23.079 0.289 -32.089 1.00 62.88 235 GLY A N 1
ATOM 1834 C CA . GLY A 1 235 ? 24.445 0.518 -31.605 1.00 62.88 235 GLY A CA 1
ATOM 1835 C C . GLY A 1 235 ? 25.162 -0.791 -31.228 1.00 62.88 235 GLY A C 1
ATOM 1836 O O . GLY A 1 235 ? 24.495 -1.815 -31.069 1.00 62.88 235 GLY A O 1
ATOM 1837 N N . PRO A 1 236 ? 26.503 -0.787 -31.097 1.00 59.16 236 PRO A N 1
ATOM 1838 C CA . PRO A 1 236 ? 27.297 -1.997 -30.845 1.00 59.16 236 PRO A CA 1
ATOM 1839 C C . PRO A 1 236 ? 26.964 -2.698 -29.516 1.00 59.16 236 PRO A C 1
ATOM 1841 O O . PRO A 1 236 ? 27.239 -3.882 -29.363 1.00 59.16 236 PRO A O 1
ATOM 1844 N N . GLU A 1 237 ? 26.354 -1.978 -28.579 1.00 66.62 237 GLU A N 1
ATOM 1845 C CA . GLU A 1 237 ? 25.854 -2.473 -27.295 1.00 66.62 237 GLU A CA 1
ATOM 1846 C C . GLU A 1 237 ? 24.637 -3.417 -27.385 1.00 66.62 237 GLU A C 1
ATOM 1848 O O . GLU A 1 237 ? 24.376 -4.146 -26.432 1.00 66.62 237 GLU A O 1
ATOM 1853 N N . TRP A 1 238 ? 23.899 -3.444 -28.501 1.00 71.94 238 TRP A N 1
ATOM 1854 C CA . TRP A 1 238 ? 22.662 -4.225 -28.620 1.00 71.94 238 TRP A CA 1
ATOM 1855 C C . TRP A 1 238 ? 22.884 -5.614 -29.218 1.00 71.94 238 TRP A C 1
ATOM 1857 O O . TRP A 1 238 ? 23.399 -5.757 -30.329 1.00 71.94 238 TRP A O 1
ATOM 1867 N N . THR A 1 239 ? 22.369 -6.641 -28.543 1.00 72.94 239 THR A N 1
ATOM 1868 C CA . THR A 1 239 ? 22.291 -7.990 -29.120 1.00 72.94 239 THR A CA 1
ATOM 1869 C C . THR A 1 239 ? 20.996 -8.138 -29.911 1.00 72.94 239 THR A C 1
ATOM 1871 O O . THR A 1 239 ? 19.907 -8.027 -29.351 1.00 72.94 239 THR A O 1
ATOM 1874 N N . VAL A 1 240 ? 21.105 -8.390 -31.216 1.00 72.81 240 VAL A N 1
ATOM 1875 C CA . VAL A 1 240 ? 19.951 -8.555 -32.111 1.00 72.81 240 VAL A CA 1
ATOM 1876 C C . VAL A 1 240 ? 19.632 -10.032 -32.285 1.00 72.81 240 VAL A C 1
ATOM 1878 O O . VAL A 1 240 ? 20.467 -10.797 -32.767 1.00 72.81 240 VAL A O 1
ATOM 1881 N N . ILE A 1 241 ? 18.406 -10.423 -31.948 1.00 74.50 241 ILE A N 1
ATOM 1882 C CA . ILE A 1 241 ? 17.911 -11.786 -32.126 1.00 74.50 241 ILE A CA 1
ATOM 1883 C C . ILE A 1 241 ? 16.724 -11.764 -33.079 1.00 74.50 241 ILE A C 1
ATOM 1885 O O . ILE A 1 241 ? 15.775 -11.007 -32.885 1.00 74.50 241 ILE A O 1
ATOM 1889 N N . LYS A 1 242 ? 16.767 -12.598 -34.118 1.00 72.81 242 LYS A N 1
ATOM 1890 C CA . LYS A 1 242 ? 15.664 -12.734 -35.071 1.00 72.81 242 LYS A CA 1
ATOM 1891 C C . LYS A 1 242 ? 14.653 -13.755 -34.561 1.00 72.81 242 LYS A C 1
ATOM 1893 O O . LYS A 1 242 ? 14.980 -14.937 -34.481 1.00 72.81 242 LYS A O 1
ATOM 1898 N N . ALA A 1 243 ? 13.425 -13.314 -34.304 1.00 67.69 243 ALA A N 1
ATOM 1899 C CA . ALA A 1 243 ? 12.340 -14.207 -33.924 1.00 67.69 243 ALA A CA 1
ATOM 1900 C C . ALA A 1 243 ? 11.865 -15.061 -35.110 1.00 67.69 243 ALA A C 1
ATOM 1902 O O . ALA A 1 243 ? 11.810 -14.614 -36.259 1.00 67.69 243 ALA A O 1
ATOM 1903 N N . LYS A 1 244 ? 11.441 -16.298 -34.829 1.00 69.88 244 LYS A N 1
ATOM 1904 C CA . LYS A 1 244 ? 10.849 -17.182 -35.846 1.00 69.88 244 LYS A CA 1
ATOM 1905 C C . LYS A 1 244 ? 9.544 -16.587 -36.418 1.00 69.88 244 LYS A C 1
ATOM 1907 O O . LYS A 1 244 ? 8.697 -16.142 -35.640 1.00 69.88 244 LYS A O 1
ATOM 1912 N N . PRO A 1 245 ? 9.286 -16.699 -3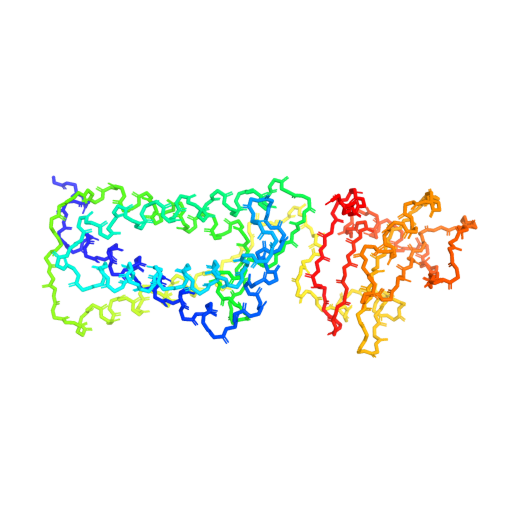7.739 1.00 64.44 245 PRO A N 1
ATOM 1913 C CA . PRO A 1 245 ? 8.116 -16.092 -38.388 1.00 64.44 245 PRO A CA 1
ATOM 1914 C C . PRO A 1 245 ? 6.758 -16.482 -37.784 1.00 64.44 245 PRO A C 1
ATOM 1916 O O . PRO A 1 245 ? 5.841 -15.671 -37.705 1.00 64.44 245 PRO A O 1
ATOM 1919 N N . ASN A 1 246 ? 6.638 -17.719 -37.295 1.00 64.50 246 ASN A N 1
ATOM 1920 C CA . ASN A 1 246 ? 5.398 -18.243 -36.712 1.00 64.50 246 ASN A CA 1
ATOM 1921 C C . ASN A 1 246 ? 5.048 -17.615 -35.352 1.00 64.50 246 ASN A C 1
ATOM 1923 O O . ASN A 1 246 ? 3.909 -17.725 -34.904 1.00 64.50 246 ASN A O 1
ATOM 1927 N N . LEU A 1 247 ? 6.013 -16.972 -34.688 1.00 64.19 247 LEU A N 1
ATOM 1928 C CA . LEU A 1 247 ? 5.821 -16.326 -33.391 1.00 64.19 247 LEU A CA 1
ATOM 1929 C C . LEU A 1 247 ? 5.459 -14.849 -33.510 1.00 64.19 247 LEU A C 1
ATOM 1931 O O . LEU A 1 247 ? 4.905 -14.297 -32.567 1.00 64.19 247 LEU A O 1
ATOM 1935 N N . ILE A 1 248 ? 5.665 -14.231 -34.673 1.00 63.50 248 ILE A N 1
ATOM 1936 C CA . ILE A 1 248 ? 5.394 -12.810 -34.920 1.00 63.50 248 ILE A CA 1
ATOM 1937 C C . ILE A 1 248 ? 3.997 -12.362 -34.440 1.00 63.50 248 ILE A C 1
ATOM 1939 O O . ILE A 1 248 ? 3.914 -11.378 -33.696 1.00 63.50 248 ILE A O 1
ATOM 1943 N N . PRO A 1 249 ? 2.892 -13.070 -34.765 1.00 64.75 249 PRO A N 1
ATOM 1944 C CA . PRO A 1 249 ? 1.557 -12.655 -34.334 1.00 64.75 249 PRO A CA 1
ATOM 1945 C C . PRO A 1 249 ? 1.344 -12.807 -32.826 1.00 64.75 249 PRO A C 1
ATOM 1947 O O . PRO A 1 249 ? 0.539 -12.088 -32.245 1.00 64.75 249 PRO A O 1
ATOM 1950 N N . PHE A 1 250 ? 2.044 -13.749 -32.190 1.00 66.88 250 PHE A N 1
ATOM 1951 C CA . PHE A 1 250 ? 1.973 -13.973 -30.749 1.00 66.88 250 PHE A CA 1
ATOM 1952 C C . PHE A 1 250 ? 2.769 -12.904 -29.988 1.00 66.88 250 PHE A C 1
ATOM 1954 O O . PHE A 1 250 ? 2.233 -12.284 -29.071 1.00 66.88 250 PHE A O 1
ATOM 1961 N N . LEU A 1 251 ? 4.003 -12.630 -30.428 1.00 65.31 251 LEU A N 1
ATOM 1962 C CA . LEU A 1 251 ? 4.886 -11.605 -29.866 1.00 65.31 251 LEU A CA 1
ATOM 1963 C C . LEU A 1 251 ? 4.236 -10.215 -29.917 1.00 65.31 251 LEU A C 1
ATOM 1965 O O . LEU A 1 251 ? 4.177 -9.513 -28.920 1.00 65.31 251 LEU A O 1
ATOM 1969 N N . THR A 1 252 ? 3.668 -9.835 -31.058 1.00 63.84 252 THR A N 1
ATOM 1970 C CA . THR A 1 252 ? 3.081 -8.493 -31.238 1.00 63.84 252 THR A CA 1
ATOM 1971 C C . THR A 1 252 ? 1.722 -8.309 -30.562 1.00 63.84 252 THR A C 1
ATOM 1973 O O . THR A 1 252 ? 1.346 -7.184 -30.240 1.00 63.84 252 THR A O 1
ATOM 1976 N N . ARG A 1 253 ? 0.957 -9.390 -30.354 1.00 64.81 253 ARG A N 1
ATOM 1977 C CA . ARG A 1 253 ? -0.411 -9.321 -29.810 1.00 64.81 253 ARG A CA 1
ATOM 1978 C C . ARG A 1 253 ? -0.479 -9.532 -28.299 1.00 64.81 253 ARG A C 1
ATOM 1980 O O . ARG A 1 253 ? -1.389 -9.002 -27.663 1.00 64.81 253 ARG A O 1
ATOM 1987 N N . HIS A 1 254 ? 0.432 -10.326 -27.742 1.00 62.12 254 HIS A N 1
ATOM 1988 C CA . HIS A 1 254 ? 0.348 -10.792 -26.355 1.00 62.12 254 HIS A CA 1
ATOM 1989 C C . HIS A 1 254 ? 1.547 -10.390 -25.498 1.00 62.12 254 HIS A C 1
ATOM 1991 O O . HIS A 1 254 ? 1.425 -10.361 -24.271 1.00 62.12 254 HIS A O 1
ATOM 1997 N N . LEU A 1 255 ? 2.683 -10.041 -26.108 1.00 65.12 255 LEU A N 1
ATOM 1998 C CA . LEU A 1 255 ? 3.830 -9.549 -25.363 1.00 65.12 255 LEU A CA 1
ATOM 1999 C C . LEU A 1 255 ? 3.892 -8.012 -25.324 1.00 65.12 255 LEU A C 1
ATOM 2001 O O . LEU A 1 255 ? 3.451 -7.328 -26.248 1.00 65.12 255 LEU A O 1
ATOM 2005 N N . PRO A 1 256 ? 4.420 -7.458 -24.225 1.00 64.31 256 PRO A N 1
ATOM 2006 C CA . PRO A 1 256 ? 4.798 -6.055 -24.121 1.00 64.31 256 PRO A CA 1
ATOM 2007 C C . PRO A 1 256 ? 5.910 -5.674 -25.104 1.00 64.31 256 PRO A C 1
ATOM 2009 O O . PRO A 1 256 ? 6.730 -6.503 -25.491 1.00 64.31 256 PRO A O 1
ATOM 2012 N N . THR A 1 257 ? 5.968 -4.387 -25.448 1.00 70.69 257 THR A N 1
ATOM 2013 C CA . THR A 1 257 ? 6.986 -3.814 -26.345 1.00 70.69 257 THR A CA 1
ATOM 2014 C C . THR A 1 257 ? 8.371 -3.824 -25.704 1.00 70.69 257 THR A C 1
ATOM 2016 O O . THR A 1 257 ? 9.362 -4.076 -26.381 1.00 70.69 257 THR A O 1
ATOM 2019 N N . VAL A 1 258 ? 8.442 -3.562 -24.397 1.00 71.69 258 VAL A N 1
ATOM 2020 C CA . VAL A 1 258 ? 9.690 -3.582 -23.628 1.00 71.69 258 VAL A CA 1
ATOM 2021 C C . VAL A 1 258 ? 9.438 -4.297 -22.311 1.00 71.69 258 VAL A C 1
ATOM 2023 O O . VAL A 1 258 ? 8.414 -4.073 -21.665 1.00 71.69 258 VAL A O 1
ATOM 2026 N N . PHE A 1 259 ? 10.358 -5.154 -21.894 1.00 72.38 259 PHE A N 1
ATOM 2027 C CA . PHE A 1 259 ? 10.333 -5.766 -20.572 1.00 72.38 259 PHE A CA 1
ATOM 2028 C C . PHE A 1 259 ? 11.748 -6.088 -20.100 1.00 72.38 259 PHE A C 1
ATOM 2030 O O . PHE A 1 259 ? 12.640 -6.363 -20.897 1.00 72.38 259 PHE A O 1
ATOM 2037 N N . MET A 1 260 ? 11.954 -6.036 -18.790 1.00 72.31 260 MET A N 1
ATOM 2038 C CA . MET A 1 260 ? 13.215 -6.404 -18.154 1.00 72.31 260 MET A CA 1
ATOM 2039 C C . MET A 1 260 ? 13.135 -7.835 -17.654 1.00 72.31 260 MET A C 1
ATOM 2041 O O . MET A 1 260 ? 12.098 -8.258 -17.142 1.00 72.31 260 MET A O 1
ATOM 2045 N N . VAL A 1 261 ? 14.238 -8.557 -17.781 1.00 71.56 261 VAL A N 1
ATOM 2046 C CA . VAL A 1 261 ? 14.409 -9.906 -17.254 1.00 71.56 261 VAL A CA 1
ATOM 2047 C C . VAL A 1 261 ? 15.586 -9.885 -16.291 1.00 71.56 261 VAL A C 1
ATOM 2049 O O . VAL A 1 261 ? 16.669 -9.439 -16.661 1.00 71.56 261 VAL A O 1
ATOM 2052 N N . ASP A 1 262 ? 15.367 -10.367 -15.077 1.00 68.38 262 ASP A N 1
ATOM 2053 C CA . ASP A 1 262 ? 16.391 -10.580 -14.060 1.00 68.38 262 ASP A CA 1
ATOM 2054 C C . ASP A 1 262 ? 16.256 -12.005 -13.512 1.00 68.38 262 ASP A C 1
ATOM 2056 O O . ASP A 1 262 ? 15.145 -12.462 -13.249 1.00 68.38 262 ASP A O 1
ATOM 2060 N N . GLU A 1 263 ? 17.366 -12.737 -13.412 1.00 68.19 263 GLU A N 1
ATOM 2061 C CA . GLU A 1 263 ? 17.396 -14.138 -12.952 1.00 68.19 263 GLU A CA 1
ATOM 2062 C C . GLU A 1 263 ? 16.287 -15.045 -13.557 1.00 68.19 263 GLU A C 1
ATOM 2064 O O . GLU A 1 263 ? 15.592 -15.774 -12.848 1.00 68.19 263 GLU A O 1
ATOM 2069 N N . ASP A 1 264 ? 16.096 -14.994 -14.885 1.00 66.50 264 ASP A N 1
ATOM 2070 C CA . ASP A 1 264 ? 15.051 -15.720 -15.645 1.00 66.50 264 ASP A CA 1
ATOM 2071 C C . ASP A 1 264 ? 13.594 -15.355 -15.292 1.00 66.50 264 ASP A C 1
ATOM 2073 O O . ASP A 1 264 ? 12.649 -16.016 -15.743 1.00 66.50 264 ASP A O 1
ATOM 2077 N N . LYS A 1 265 ? 13.384 -14.276 -14.537 1.00 67.19 265 LYS A N 1
ATOM 2078 C CA . LYS A 1 265 ? 12.068 -13.729 -14.208 1.00 67.19 265 LYS A CA 1
ATOM 2079 C C . LYS A 1 265 ? 11.890 -12.358 -14.829 1.00 67.19 265 LYS A C 1
ATOM 2081 O O . LYS A 1 265 ? 12.794 -11.533 -14.868 1.00 67.19 265 LYS A O 1
ATOM 2086 N N . VAL A 1 266 ? 10.684 -12.087 -15.302 1.00 67.81 266 VAL A N 1
ATOM 2087 C CA . VAL A 1 266 ? 10.331 -10.751 -15.785 1.00 67.81 266 VAL A CA 1
ATOM 2088 C C . VAL A 1 266 ? 10.317 -9.788 -14.592 1.00 67.81 266 VAL A C 1
ATOM 2090 O O . VAL A 1 266 ? 9.558 -9.999 -13.659 1.00 67.81 266 VAL A O 1
ATOM 2093 N N . HIS A 1 267 ? 11.130 -8.736 -14.592 1.00 64.56 267 HIS A N 1
ATOM 2094 C CA . HIS A 1 267 ? 11.212 -7.784 -13.478 1.00 64.56 267 HIS A CA 1
ATOM 2095 C C . HIS A 1 267 ? 10.237 -6.608 -13.649 1.00 64.56 267 HIS A C 1
ATOM 2097 O O . HIS A 1 267 ? 9.482 -6.278 -12.738 1.00 64.56 267 HIS A O 1
ATOM 2103 N N . ALA A 1 268 ? 10.177 -6.016 -14.844 1.00 63.66 268 ALA A N 1
ATOM 2104 C CA . ALA A 1 268 ? 9.191 -4.984 -15.161 1.00 63.66 268 ALA A CA 1
ATOM 2105 C C . ALA A 1 268 ? 8.779 -5.034 -16.628 1.00 63.66 268 ALA A C 1
ATOM 2107 O O . ALA A 1 268 ? 9.483 -5.587 -17.475 1.00 63.66 268 ALA A O 1
ATOM 2108 N N . VAL A 1 269 ? 7.616 -4.457 -16.922 1.00 67.25 269 VAL A N 1
ATOM 2109 C CA . VAL A 1 269 ? 6.974 -4.567 -18.228 1.00 67.25 269 VAL A CA 1
ATOM 2110 C C . VAL A 1 269 ? 6.357 -3.236 -18.659 1.00 67.25 269 VAL A C 1
ATOM 2112 O O . VAL A 1 269 ? 5.596 -2.636 -17.897 1.00 67.25 269 VAL A O 1
ATOM 2115 N N . TRP A 1 270 ? 6.602 -2.837 -19.910 1.00 66.38 270 TRP A N 1
ATOM 2116 C CA . TRP A 1 270 ? 6.040 -1.648 -20.552 1.00 66.38 270 TRP A CA 1
ATOM 2117 C C . TRP A 1 270 ? 5.221 -2.015 -21.789 1.00 66.38 270 TRP A C 1
ATOM 2119 O O . TRP A 1 270 ? 5.704 -2.625 -22.748 1.00 66.38 270 TRP A O 1
ATOM 2129 N N . TYR A 1 271 ? 3.960 -1.588 -21.791 1.00 62.66 271 TYR A N 1
ATOM 2130 C CA . TYR A 1 271 ? 3.058 -1.754 -22.927 1.00 62.66 271 TYR A CA 1
ATOM 2131 C C . TYR A 1 271 ? 2.998 -0.448 -23.733 1.00 62.66 271 TYR A C 1
ATOM 2133 O O . TYR A 1 271 ? 2.391 0.526 -23.286 1.00 62.66 271 TYR A O 1
ATOM 2141 N N . GLY A 1 272 ? 3.591 -0.422 -24.932 1.00 60.16 272 GLY A N 1
ATOM 2142 C CA . GLY A 1 272 ? 3.424 0.675 -25.893 1.00 60.16 272 GLY A CA 1
ATOM 2143 C C . GLY A 1 272 ? 4.616 1.629 -26.021 1.00 60.16 272 GLY A C 1
ATOM 2144 O O . GLY A 1 272 ? 5.378 1.503 -26.975 1.00 60.16 272 GLY A O 1
ATOM 2145 N N . LYS A 1 273 ? 4.745 2.635 -25.139 1.00 55.50 273 LYS A N 1
ATOM 2146 C CA . LYS A 1 273 ? 5.844 3.620 -25.230 1.00 55.50 273 LYS A CA 1
ATOM 2147 C C . LYS A 1 273 ? 7.125 3.083 -24.600 1.00 55.50 273 LYS A C 1
ATOM 2149 O O . LYS A 1 273 ? 7.089 2.442 -23.552 1.00 55.50 273 LYS A O 1
ATOM 2154 N N . LEU A 1 274 ? 8.244 3.407 -25.240 1.00 59.38 274 LEU A N 1
ATOM 2155 C CA . LEU A 1 274 ? 9.579 3.174 -24.706 1.00 59.38 274 LEU A CA 1
ATOM 2156 C C . LEU A 1 274 ? 9.740 3.974 -23.403 1.00 59.38 274 LEU A C 1
ATOM 2158 O O . LEU A 1 274 ? 9.316 5.133 -23.367 1.00 59.38 274 LEU A O 1
ATOM 2162 N N . PRO A 1 275 ? 10.309 3.390 -22.336 1.00 58.00 275 PRO A N 1
ATOM 2163 C CA . PRO A 1 275 ? 10.629 4.142 -21.131 1.00 58.00 275 PRO A CA 1
ATOM 2164 C C . PRO A 1 275 ? 11.575 5.303 -21.458 1.00 58.00 275 PRO A C 1
ATOM 2166 O O . PRO A 1 275 ? 12.710 5.096 -21.876 1.00 58.00 275 PRO A O 1
ATOM 2169 N N . THR A 1 276 ? 11.090 6.528 -21.269 1.00 47.81 276 THR A N 1
ATOM 2170 C CA . THR A 1 276 ? 11.889 7.756 -21.299 1.00 47.81 276 THR A CA 1
ATOM 2171 C C . THR A 1 276 ? 12.120 8.193 -19.858 1.00 47.81 276 THR A C 1
ATOM 2173 O O . THR A 1 276 ? 11.156 8.389 -19.117 1.00 47.81 276 THR A O 1
ATOM 2176 N N . TYR A 1 277 ? 13.381 8.295 -19.445 1.00 40.38 277 TYR A N 1
ATOM 2177 C CA . TYR A 1 277 ? 13.747 8.829 -18.137 1.00 40.38 277 TYR A CA 1
ATOM 2178 C C . TYR A 1 277 ? 13.991 10.332 -18.304 1.00 40.38 277 TYR A C 1
ATOM 2180 O O . TYR A 1 277 ? 15.060 10.724 -18.767 1.00 40.38 277 TYR A O 1
ATOM 2188 N N . ASP A 1 278 ? 12.977 11.143 -18.000 1.00 32.47 278 ASP A N 1
ATOM 2189 C CA . ASP A 1 278 ? 13.167 12.577 -17.741 1.00 32.47 278 ASP A CA 1
ATOM 2190 C C . ASP A 1 278 ? 13.638 12.788 -16.283 1.00 32.47 278 ASP A C 1
ATOM 2192 O O . ASP A 1 278 ? 13.193 12.043 -15.367 1.00 32.47 278 ASP A O 1
#

pLDDT: mean 72.14, std 13.64, range [32.47, 95.62]

Sequence (278 aa):
MSIFDKAWFRMGVAVLTGFIFLFAAFTKLGHPDAFIQALQHYPFVVRGSEAYLTYGLALIEMVVGCGLFLGPFFSFFRKVALALLMVFILSLVSTLFGQIRIECGCFGPLFSPQPELMVVQDAVLFFLLMMIGNKPVRQHPTYVQLITGLVFFAVLVGVGRVSPSLDPLFVKLRPGYEMKSLPSLDHEAGNNGKTRLVVISDRELPRQDMQTLALAFPDYEPVLVTVGDSPIQVGPEWTVIKAKPNLIPFLTRHLPTVFMVDEDKVHAVWYGKLPTYD

Secondary structure (DSSP, 8-state):
--GGGSHHHHHHHHHHHHHHHHHHHHHHHH-HHHHHHHHHT-TTSPTT-HHHHHHHHHHHHHHHHHHHHH-TTHHHHHHHHHHHHHHHHHHHHHHHHSSEE---GGGGGG----HHHHHHHHHHHHHHHHHTTT---PPPPHHHHHHHHHHHHHHHHHHHHH---S-SS-----TT-BGGGSTTHHHHT--SS--EEEEEESS---HHHHHHHHHH-TTSEEEEEESSS------TTPEEEEPPGGGHHHHHHHS-SEEEEETTEEEEEE-SS-----

Radius of gyration: 22.56 Å; chains: 1; bounding box: 58×34×68 Å